Protein AF-A0AAU6EZ60-F1 (afdb_monomer_lite)

Radius of gyration: 32.74 Å; chains: 1; bounding box: 89×44×98 Å

pLDDT: mean 79.7, std 15.74, range [39.62, 98.0]

Structure (mmCIF, N/CA/C/O backbone):
data_AF-A0AAU6EZ60-F1
#
_entry.id   AF-A0AAU6EZ60-F1
#
loop_
_atom_site.group_PDB
_atom_site.id
_atom_site.type_symbol
_atom_site.label_atom_id
_atom_site.label_alt_id
_atom_site.label_comp_id
_atom_site.label_asym_id
_atom_site.label_entity_id
_atom_site.label_seq_id
_atom_site.pdbx_PDB_ins_code
_atom_site.Cartn_x
_atom_site.Cartn_y
_atom_site.Cartn_z
_atom_site.occupancy
_atom_site.B_iso_or_equiv
_atom_site.auth_seq_id
_atom_site.auth_comp_id
_atom_site.auth_asym_id
_atom_site.auth_atom_id
_atom_site.pdbx_PDB_model_num
ATOM 1 N N . MET A 1 1 ? 47.225 -4.497 -58.532 1.00 52.22 1 MET A N 1
ATOM 2 C CA . MET A 1 1 ? 46.241 -5.156 -57.640 1.00 52.22 1 MET A CA 1
ATOM 3 C C . MET A 1 1 ? 44.939 -5.292 -58.412 1.00 52.22 1 MET A C 1
ATOM 5 O O . MET A 1 1 ? 44.465 -4.278 -58.906 1.00 52.22 1 MET A O 1
ATOM 9 N N . ASN A 1 2 ? 44.404 -6.508 -58.577 1.00 66.94 2 ASN A N 1
ATOM 10 C CA . ASN A 1 2 ? 43.169 -6.717 -59.342 1.00 66.94 2 ASN A CA 1
ATOM 11 C C . ASN A 1 2 ? 41.940 -6.317 -58.505 1.00 66.94 2 ASN A C 1
ATOM 13 O O . ASN A 1 2 ? 41.775 -6.852 -57.406 1.00 66.94 2 ASN A O 1
ATOM 17 N N . PRO A 1 3 ? 41.063 -5.429 -59.004 1.00 61.19 3 PRO A N 1
ATOM 18 C CA . PRO A 1 3 ? 39.879 -4.968 -58.272 1.00 61.19 3 PRO A CA 1
ATOM 19 C C . PRO A 1 3 ? 38.899 -6.108 -57.945 1.00 61.19 3 PRO A C 1
ATOM 21 O O . PRO A 1 3 ? 38.261 -6.093 -56.896 1.00 61.19 3 PRO A O 1
ATOM 24 N N . GLU A 1 4 ? 38.856 -7.154 -58.772 1.00 59.16 4 GLU A N 1
ATOM 25 C CA . GLU A 1 4 ? 38.047 -8.358 -58.533 1.00 59.16 4 GLU A CA 1
ATOM 26 C C . GLU A 1 4 ? 38.521 -9.178 -57.325 1.00 59.16 4 GLU A C 1
ATOM 28 O O . GLU A 1 4 ? 37.704 -9.747 -56.603 1.00 59.16 4 GLU A O 1
ATOM 33 N N . ALA A 1 5 ? 39.829 -9.207 -57.048 1.00 57.91 5 ALA A N 1
ATOM 34 C CA . ALA A 1 5 ? 40.367 -9.915 -55.887 1.00 57.91 5 ALA A CA 1
ATOM 35 C C . ALA A 1 5 ? 39.991 -9.210 -54.571 1.00 57.91 5 ALA A C 1
ATOM 37 O O . ALA A 1 5 ? 39.723 -9.868 -53.567 1.00 57.91 5 ALA A O 1
ATOM 38 N N . ILE A 1 6 ? 39.910 -7.875 -54.596 1.00 58.12 6 ILE A N 1
ATOM 39 C CA . ILE A 1 6 ? 39.474 -7.059 -53.457 1.00 58.12 6 ILE A CA 1
ATOM 40 C C . ILE A 1 6 ? 37.964 -7.229 -53.243 1.00 58.12 6 ILE A C 1
ATOM 42 O O . ILE A 1 6 ? 37.531 -7.469 -52.117 1.00 58.12 6 ILE A O 1
ATOM 46 N N . ALA A 1 7 ? 37.159 -7.191 -54.309 1.00 58.78 7 ALA A N 1
ATOM 47 C CA . ALA A 1 7 ? 35.712 -7.387 -54.221 1.00 58.78 7 ALA A CA 1
ATOM 48 C C . ALA A 1 7 ? 35.351 -8.770 -53.650 1.00 58.78 7 ALA A C 1
ATOM 50 O O . ALA A 1 7 ? 34.563 -8.857 -52.707 1.00 58.78 7 ALA A O 1
ATOM 51 N N . ASN A 1 8 ? 36.005 -9.830 -54.139 1.00 52.84 8 ASN A N 1
ATOM 52 C CA . ASN A 1 8 ? 35.753 -11.196 -53.683 1.00 52.84 8 ASN A CA 1
ATOM 53 C C . ASN A 1 8 ? 36.149 -11.413 -52.217 1.00 52.84 8 ASN A C 1
ATOM 55 O O . ASN A 1 8 ? 35.386 -12.034 -51.477 1.00 52.84 8 ASN A O 1
ATOM 59 N N . ALA A 1 9 ? 37.279 -10.855 -51.768 1.00 51.09 9 ALA A N 1
ATOM 60 C CA . ALA A 1 9 ? 37.681 -10.900 -50.360 1.00 51.09 9 ALA A CA 1
ATOM 61 C C . ALA A 1 9 ? 36.706 -10.131 -49.450 1.00 51.09 9 ALA A C 1
ATOM 63 O O . ALA A 1 9 ? 36.418 -10.556 -48.332 1.00 51.09 9 ALA A O 1
ATOM 64 N N . THR A 1 10 ? 36.142 -9.027 -49.944 1.00 51.41 10 THR A N 1
ATOM 65 C CA . THR A 1 10 ? 35.175 -8.220 -49.188 1.00 51.41 10 THR A CA 1
ATOM 66 C C . THR A 1 10 ? 33.843 -8.963 -49.028 1.00 51.41 10 THR A C 1
ATOM 68 O O . THR A 1 10 ? 33.266 -8.979 -47.941 1.00 51.41 10 THR A O 1
ATOM 71 N N . THR A 1 11 ? 33.373 -9.666 -50.065 1.00 54.78 11 THR A N 1
ATOM 72 C CA . THR A 1 11 ? 32.127 -10.446 -49.999 1.00 54.78 11 THR A CA 1
ATOM 73 C C . THR A 1 11 ? 32.194 -11.644 -49.051 1.00 54.78 11 THR A C 1
ATOM 75 O O . THR A 1 11 ? 31.215 -11.908 -48.356 1.00 54.78 11 THR A O 1
ATOM 78 N N . THR A 1 12 ? 33.327 -12.346 -48.945 1.00 50.31 12 THR A N 1
ATOM 79 C CA . THR A 1 12 ? 33.484 -13.467 -47.996 1.00 50.31 12 THR A CA 1
ATOM 80 C C . THR A 1 12 ? 33.538 -12.993 -46.549 1.00 50.31 12 THR A C 1
ATOM 82 O O . THR A 1 12 ? 32.971 -13.652 -45.675 1.00 50.31 12 THR A O 1
ATOM 85 N N . VAL A 1 13 ? 34.141 -11.832 -46.282 1.00 54.06 13 VAL A N 1
ATOM 86 C CA . VAL A 1 13 ? 34.143 -11.214 -44.946 1.00 54.06 13 VAL A CA 1
ATOM 87 C C . VAL A 1 13 ? 32.739 -10.722 -44.569 1.00 54.06 13 VAL A C 1
ATOM 89 O O . VAL A 1 13 ? 32.276 -10.985 -43.462 1.00 54.06 13 VAL A O 1
ATOM 92 N N . ILE A 1 14 ? 32.001 -10.104 -45.499 1.00 52.56 14 ILE A N 1
ATOM 93 C CA . ILE A 1 14 ? 30.617 -9.654 -45.257 1.00 52.56 14 ILE A CA 1
ATOM 94 C C . ILE A 1 14 ? 29.663 -10.843 -45.059 1.00 52.56 14 ILE A C 1
ATOM 96 O O . ILE A 1 14 ? 28.817 -10.806 -44.167 1.00 52.56 14 ILE A O 1
ATOM 100 N N . ALA A 1 15 ? 29.800 -11.914 -45.846 1.00 47.97 15 ALA A N 1
ATOM 101 C CA . ALA A 1 15 ? 28.963 -13.107 -45.721 1.00 47.97 15 ALA A CA 1
ATOM 102 C C . ALA A 1 15 ? 29.211 -13.853 -44.399 1.00 47.97 15 ALA A C 1
ATOM 104 O O . ALA A 1 15 ? 28.256 -14.266 -43.740 1.00 47.97 15 ALA A O 1
ATOM 105 N N . SER A 1 16 ? 30.474 -13.968 -43.974 1.00 47.31 16 SER A N 1
ATOM 106 C CA . SER A 1 16 ? 30.830 -14.588 -42.691 1.00 47.31 16 SER A CA 1
ATOM 107 C C . SER A 1 16 ? 30.376 -13.745 -41.492 1.00 47.31 16 SER A C 1
ATOM 109 O O . SER A 1 16 ? 29.810 -14.303 -40.547 1.00 47.31 16 SER A O 1
ATOM 111 N N . LEU A 1 17 ? 30.480 -12.411 -41.569 1.00 46.91 17 LEU A N 1
ATOM 112 C CA . LEU A 1 17 ? 29.850 -11.485 -40.616 1.00 46.91 17 LEU A CA 1
ATOM 113 C C . LEU A 1 17 ? 28.320 -11.639 -40.598 1.00 46.91 17 LEU A C 1
ATOM 115 O O . LEU A 1 17 ? 27.728 -11.739 -39.527 1.00 46.91 17 LEU A O 1
ATOM 119 N N . GLY A 1 18 ? 27.671 -11.758 -41.758 1.00 47.28 18 GLY A N 1
ATOM 120 C CA . GLY A 1 18 ? 26.225 -11.982 -41.869 1.00 47.28 18 GLY A CA 1
ATOM 121 C C . GLY A 1 18 ? 25.752 -13.284 -41.210 1.00 47.28 18 GLY A C 1
ATOM 122 O O . GLY A 1 18 ? 24.712 -13.299 -40.545 1.00 47.28 18 GLY A O 1
ATOM 123 N N . THR A 1 19 ? 26.535 -14.363 -41.315 1.00 48.50 19 THR A N 1
ATOM 124 C CA . THR A 1 19 ? 26.258 -15.631 -40.616 1.00 48.50 19 THR A CA 1
ATOM 125 C C . THR A 1 19 ? 26.522 -15.562 -39.111 1.00 48.50 19 THR A C 1
ATOM 127 O O . THR A 1 19 ? 25.767 -16.157 -38.343 1.00 48.50 19 THR A O 1
ATOM 130 N N . LEU A 1 20 ? 27.514 -14.782 -38.672 1.00 41.91 20 LEU A N 1
ATOM 131 C CA . LEU A 1 20 ? 27.805 -14.544 -37.252 1.00 41.91 20 LEU A CA 1
ATOM 132 C C . LEU A 1 20 ? 26.712 -13.704 -36.567 1.00 41.91 20 LEU A C 1
ATOM 134 O O . LEU A 1 20 ? 26.437 -13.887 -35.383 1.00 41.91 20 LEU A O 1
ATOM 138 N N . ILE A 1 21 ? 26.024 -12.833 -37.315 1.00 47.56 21 ILE A N 1
ATOM 139 C CA . ILE A 1 21 ? 24.955 -11.968 -36.786 1.00 47.56 21 ILE A CA 1
ATOM 140 C C . ILE A 1 21 ? 23.607 -12.725 -36.649 1.00 47.56 21 ILE A C 1
ATOM 142 O O . ILE A 1 21 ? 22.702 -12.279 -35.936 1.00 47.56 21 ILE A O 1
ATOM 146 N N . GLY A 1 22 ? 23.465 -13.931 -37.217 1.00 40.97 22 GLY A N 1
ATOM 147 C CA . GLY A 1 22 ? 22.370 -14.859 -36.884 1.00 40.97 22 GLY A CA 1
ATOM 148 C C . GLY A 1 22 ? 20.958 -14.359 -37.225 1.00 40.97 22 GLY A C 1
ATOM 149 O O . GLY A 1 22 ? 19.995 -14.712 -36.546 1.00 40.97 22 GLY A O 1
ATOM 150 N N . ILE A 1 23 ? 20.809 -13.519 -38.250 1.00 53.91 23 ILE A N 1
ATOM 151 C CA . ILE A 1 23 ? 19.546 -12.822 -38.562 1.00 53.91 23 ILE A CA 1
ATOM 152 C C . ILE A 1 23 ? 18.451 -13.789 -39.057 1.00 53.91 23 ILE A C 1
ATOM 154 O O . ILE A 1 23 ? 17.275 -13.590 -38.763 1.00 53.91 23 ILE A O 1
ATOM 158 N N . VAL A 1 24 ? 18.814 -14.889 -39.725 1.00 50.09 24 VAL A N 1
ATOM 159 C CA . VAL A 1 24 ? 17.840 -15.786 -40.381 1.00 50.09 24 VAL A CA 1
ATOM 160 C C . VAL A 1 24 ? 17.296 -16.894 -39.453 1.00 50.09 24 VAL A C 1
ATOM 162 O O . VAL A 1 24 ? 16.201 -17.404 -39.677 1.00 50.09 24 VAL A O 1
ATOM 165 N N . SER A 1 25 ? 17.983 -17.247 -38.357 1.00 59.97 25 SER A N 1
ATOM 166 C CA . SER A 1 25 ? 17.565 -18.348 -37.457 1.00 59.97 25 SER A CA 1
ATOM 167 C C . SER A 1 25 ? 16.760 -17.906 -36.224 1.00 59.97 25 SER A C 1
ATOM 169 O O . SER A 1 25 ? 16.071 -18.721 -35.601 1.00 59.97 25 SER A O 1
ATOM 171 N N . ARG A 1 26 ? 16.798 -16.612 -35.882 1.00 67.69 26 ARG A N 1
ATOM 172 C CA . ARG A 1 26 ? 16.137 -16.031 -34.699 1.00 67.69 26 ARG A CA 1
ATOM 173 C C . ARG A 1 26 ? 14.620 -16.275 -34.621 1.00 67.69 26 ARG A C 1
ATOM 175 O O . ARG A 1 26 ? 14.174 -16.703 -33.555 1.00 67.69 26 ARG A O 1
ATOM 182 N N . PRO A 1 27 ? 13.807 -16.072 -35.680 1.00 74.62 27 PRO A N 1
ATOM 183 C CA . PRO A 1 27 ? 12.354 -16.229 -35.562 1.00 74.62 27 PRO A CA 1
ATOM 184 C C . PRO A 1 27 ? 11.928 -17.692 -35.383 1.00 74.62 27 PRO A C 1
ATOM 186 O O . PRO A 1 27 ? 11.026 -17.977 -34.597 1.00 74.62 27 PRO A O 1
ATOM 189 N N . LYS A 1 28 ? 12.604 -18.643 -36.046 1.00 80.56 28 LYS A N 1
ATOM 190 C CA . LYS A 1 28 ? 12.312 -20.079 -35.896 1.00 80.56 28 LYS A CA 1
ATOM 191 C C . LYS A 1 28 ? 12.654 -20.575 -34.488 1.00 80.56 28 LYS A C 1
ATOM 193 O O . LYS A 1 28 ? 11.853 -21.281 -33.884 1.00 80.56 28 LYS A O 1
ATOM 198 N N . ARG A 1 29 ? 13.799 -20.148 -33.942 1.00 79.38 29 ARG A N 1
ATOM 199 C CA . ARG A 1 29 ? 14.204 -20.472 -32.566 1.00 79.38 29 ARG A CA 1
ATOM 200 C C . ARG A 1 29 ? 13.235 -19.892 -31.530 1.00 79.38 29 ARG A C 1
ATOM 202 O O . ARG A 1 29 ? 12.845 -20.605 -30.615 1.00 79.38 29 ARG A O 1
ATOM 209 N N . ARG A 1 30 ? 12.789 -18.640 -31.704 1.00 81.12 30 ARG A N 1
ATOM 210 C CA . ARG A 1 30 ? 11.788 -18.015 -30.816 1.00 81.12 30 ARG A CA 1
ATOM 211 C C . ARG A 1 30 ? 10.452 -18.757 -30.823 1.00 81.12 30 ARG A C 1
ATOM 213 O O . ARG A 1 30 ? 9.905 -19.011 -29.760 1.00 81.12 30 ARG A O 1
ATOM 220 N N . ARG A 1 31 ? 9.954 -19.178 -31.992 1.00 85.94 31 ARG A N 1
ATOM 221 C CA . ARG A 1 31 ? 8.714 -19.975 -32.081 1.00 85.94 31 ARG A CA 1
ATOM 222 C C . ARG A 1 31 ? 8.805 -21.302 -31.322 1.00 85.94 31 ARG A C 1
ATOM 224 O O . ARG A 1 31 ? 7.827 -21.693 -30.695 1.00 85.94 31 ARG A O 1
ATOM 231 N N . ASN A 1 32 ? 9.956 -21.976 -31.362 1.00 87.12 32 ASN A N 1
ATOM 232 C CA . ASN A 1 32 ? 10.165 -23.203 -30.589 1.00 87.12 32 ASN A CA 1
ATOM 233 C C . ASN A 1 32 ? 10.193 -22.925 -29.081 1.00 87.12 32 ASN A C 1
ATOM 235 O O . ASN A 1 32 ? 9.472 -23.590 -28.349 1.00 87.12 32 ASN A O 1
ATOM 239 N N . HIS A 1 33 ? 10.917 -21.893 -28.635 1.00 81.19 33 HIS A N 1
ATOM 240 C CA . HIS A 1 33 ? 10.931 -21.508 -27.219 1.00 81.19 33 HIS A CA 1
ATOM 241 C C . HIS A 1 33 ? 9.543 -21.133 -26.684 1.00 81.19 33 HIS A C 1
ATOM 243 O O . HIS A 1 33 ? 9.208 -21.494 -25.563 1.00 81.19 33 HIS A O 1
ATOM 249 N N . ILE A 1 34 ? 8.709 -20.456 -27.480 1.00 86.62 34 ILE A N 1
ATOM 250 C CA . ILE A 1 34 ? 7.325 -20.154 -27.083 1.00 86.62 34 ILE A CA 1
ATOM 251 C C . ILE A 1 34 ? 6.515 -21.437 -26.897 1.00 86.62 34 ILE A C 1
ATOM 253 O O . ILE A 1 34 ? 5.792 -21.549 -25.915 1.00 86.62 34 ILE A O 1
ATOM 257 N N . ARG A 1 35 ? 6.646 -22.413 -27.806 1.00 90.69 35 ARG A N 1
ATOM 258 C CA . ARG A 1 35 ? 5.959 -23.708 -27.674 1.00 90.69 35 ARG A CA 1
ATOM 259 C C . ARG A 1 35 ? 6.404 -24.465 -26.424 1.00 90.69 35 ARG A C 1
ATOM 261 O O . ARG A 1 35 ? 5.548 -24.952 -25.702 1.00 90.69 35 ARG A O 1
ATOM 268 N N . GLU A 1 36 ? 7.711 -24.516 -26.166 1.00 88.75 36 GLU A N 1
ATOM 269 C CA . GLU A 1 36 ? 8.285 -25.143 -24.965 1.00 88.75 36 GLU A CA 1
ATOM 270 C C . GLU A 1 36 ? 7.788 -24.463 -23.679 1.00 88.75 36 GLU A C 1
ATOM 272 O O . GLU A 1 36 ? 7.372 -25.134 -22.735 1.00 88.75 36 GLU A O 1
ATOM 277 N N . ASN A 1 37 ? 7.774 -23.127 -23.649 1.00 87.44 37 ASN A N 1
ATOM 278 C CA . ASN A 1 37 ? 7.280 -22.377 -22.496 1.00 87.44 37 ASN A CA 1
ATOM 279 C C . ASN A 1 37 ? 5.766 -22.566 -22.299 1.00 87.44 37 ASN A C 1
ATOM 281 O O . ASN A 1 37 ? 5.328 -22.666 -21.160 1.00 87.44 37 ASN A O 1
ATOM 285 N N . LEU A 1 38 ? 4.971 -22.638 -23.376 1.00 89.06 38 LEU A N 1
ATOM 286 C CA . LEU A 1 38 ? 3.529 -22.908 -23.295 1.00 89.06 38 LEU A CA 1
ATOM 287 C C . LEU A 1 38 ? 3.246 -24.302 -22.726 1.00 89.06 38 LEU A C 1
ATOM 289 O O . LEU A 1 38 ? 2.403 -24.424 -21.844 1.00 89.06 38 LEU A O 1
ATOM 293 N N . SER A 1 39 ? 3.976 -25.334 -23.169 1.00 92.19 39 SER A N 1
ATOM 294 C CA . SER A 1 39 ? 3.841 -26.671 -22.576 1.00 92.19 39 SER A CA 1
ATOM 295 C C . SER A 1 39 ? 4.227 -26.682 -21.097 1.00 92.19 39 SER A C 1
ATOM 297 O O . SER A 1 39 ? 3.544 -27.304 -20.291 1.00 92.19 39 SER A O 1
ATOM 299 N N . LEU A 1 40 ? 5.275 -25.941 -20.721 1.00 88.88 40 LEU A N 1
ATOM 300 C CA . LEU A 1 40 ? 5.701 -25.831 -19.326 1.00 88.88 40 LEU A CA 1
ATOM 301 C C . LEU A 1 40 ? 4.669 -25.081 -18.467 1.00 88.88 40 LEU A C 1
ATOM 303 O O . LEU A 1 40 ? 4.425 -25.468 -17.328 1.00 88.88 40 LEU A O 1
ATOM 307 N N . ALA A 1 41 ? 4.048 -24.026 -19.003 1.00 86.00 41 ALA A N 1
ATOM 308 C CA . ALA A 1 41 ? 2.971 -23.309 -18.324 1.00 86.00 41 ALA A CA 1
ATOM 309 C C . ALA A 1 41 ? 1.770 -24.231 -18.057 1.00 86.00 41 ALA A C 1
ATOM 311 O O . ALA A 1 41 ? 1.270 -24.262 -16.936 1.00 86.00 41 ALA A O 1
ATOM 312 N N . GLU A 1 42 ? 1.374 -25.038 -19.047 1.00 89.88 42 GLU A N 1
ATOM 313 C CA . GLU A 1 42 ? 0.280 -26.009 -18.916 1.00 89.88 42 GLU A CA 1
ATOM 314 C C . GLU A 1 42 ? 0.590 -27.101 -17.872 1.00 89.88 42 GLU A C 1
ATOM 316 O O . GLU A 1 42 ? -0.284 -27.521 -17.112 1.00 89.88 42 GLU A O 1
ATOM 321 N N . GLU A 1 43 ? 1.841 -27.569 -17.801 1.00 89.75 43 GLU A N 1
ATOM 322 C CA . GLU A 1 43 ? 2.282 -28.524 -16.775 1.00 89.75 43 GLU A CA 1
ATOM 323 C C . GLU A 1 43 ? 2.253 -27.926 -15.364 1.00 89.75 43 GLU A C 1
ATOM 325 O O . GLU A 1 43 ? 1.840 -28.598 -14.416 1.00 89.75 43 GLU A O 1
ATOM 330 N N . LEU A 1 44 ? 2.657 -26.662 -15.215 1.00 85.06 44 LEU A N 1
ATOM 331 C CA . LEU A 1 44 ? 2.633 -25.974 -13.926 1.00 85.06 44 LEU A CA 1
ATOM 332 C C . LEU A 1 44 ? 1.211 -25.667 -13.455 1.00 85.06 44 LEU A C 1
ATOM 334 O O . LEU A 1 44 ? 0.935 -25.787 -12.264 1.00 85.06 44 LEU A O 1
ATOM 338 N N . GLU A 1 45 ? 0.302 -25.323 -14.366 1.00 83.75 45 GLU A N 1
ATOM 339 C CA . GLU A 1 45 ? -1.100 -25.047 -14.043 1.00 83.75 45 GLU A CA 1
ATOM 340 C C . GLU A 1 45 ? -1.829 -26.289 -13.502 1.00 83.75 45 GLU A C 1
ATOM 342 O O . GLU A 1 45 ? -2.667 -26.184 -12.604 1.00 83.75 45 GLU A O 1
ATOM 347 N N . LYS A 1 46 ? -1.450 -27.486 -13.973 1.00 90.50 46 LYS A N 1
ATOM 348 C CA . LYS A 1 46 ? -1.966 -28.772 -13.467 1.00 90.50 46 LYS A CA 1
ATOM 349 C C . LYS A 1 46 ? -1.537 -29.070 -12.025 1.00 90.50 46 LYS A C 1
ATOM 351 O O . LYS A 1 46 ? -2.149 -29.919 -11.376 1.00 90.50 46 LYS A O 1
ATOM 356 N N . ASN A 1 47 ? -0.506 -28.401 -11.506 1.00 88.38 47 ASN A N 1
ATOM 357 C CA . ASN A 1 47 ? -0.005 -28.609 -10.153 1.00 88.38 47 ASN A CA 1
ATOM 358 C C . ASN A 1 47 ? -0.515 -27.512 -9.204 1.00 88.38 47 ASN A C 1
ATOM 360 O O . ASN A 1 47 ? 0.070 -26.435 -9.111 1.00 88.38 47 ASN A O 1
ATOM 364 N N . ALA A 1 48 ? -1.585 -27.811 -8.458 1.00 77.56 48 ALA A N 1
ATOM 365 C CA . ALA A 1 48 ? -2.231 -26.862 -7.543 1.00 77.56 48 ALA A CA 1
ATOM 366 C C . ALA A 1 48 ? -1.264 -26.238 -6.519 1.00 77.56 48 ALA A C 1
ATOM 368 O O . ALA A 1 48 ? -1.355 -25.050 -6.230 1.00 77.56 48 ALA A O 1
ATOM 369 N N . LEU A 1 49 ? -0.292 -27.010 -6.017 1.00 75.69 49 LEU A N 1
ATOM 370 C CA . LEU A 1 49 ? 0.676 -26.519 -5.034 1.00 75.69 49 LEU A CA 1
ATOM 371 C C . LEU A 1 49 ? 1.614 -25.478 -5.658 1.00 75.69 49 LEU A C 1
ATOM 373 O O . LEU A 1 49 ? 1.861 -24.432 -5.064 1.00 75.69 49 LEU A O 1
ATOM 377 N N . LEU A 1 50 ? 2.116 -25.736 -6.869 1.00 72.38 50 LEU A N 1
ATOM 378 C CA . LEU A 1 50 ? 2.997 -24.791 -7.556 1.00 72.38 50 LEU A CA 1
ATOM 379 C C . LEU A 1 50 ? 2.245 -23.548 -8.028 1.00 72.38 50 LEU A C 1
ATOM 381 O O . LEU A 1 50 ? 2.787 -22.448 -7.923 1.00 72.38 50 LEU A O 1
ATOM 385 N N . ARG A 1 51 ? 1.007 -23.724 -8.497 1.00 71.44 51 ARG A N 1
ATOM 386 C CA . ARG A 1 51 ? 0.139 -22.638 -8.948 1.00 71.44 51 ARG A CA 1
ATOM 387 C C . ARG A 1 51 ? -0.156 -21.634 -7.842 1.00 71.44 51 ARG A C 1
ATOM 389 O O . ARG A 1 51 ? -0.017 -20.437 -8.066 1.00 71.44 51 ARG A O 1
ATOM 396 N N . ASP A 1 52 ? -0.499 -22.119 -6.654 1.00 61.03 52 ASP A N 1
ATOM 397 C CA . ASP A 1 52 ? -0.972 -21.255 -5.573 1.00 61.03 52 ASP A CA 1
ATOM 398 C C . ASP A 1 52 ? 0.190 -20.631 -4.764 1.00 61.03 52 ASP A C 1
ATOM 400 O O . ASP A 1 52 ? -0.015 -19.668 -4.022 1.00 61.03 52 ASP A O 1
ATOM 404 N N . HIS A 1 53 ? 1.420 -21.152 -4.900 1.00 55.81 53 HIS A N 1
ATOM 405 C CA . HIS A 1 53 ? 2.550 -20.759 -4.044 1.00 55.81 53 HIS A CA 1
ATOM 406 C C . HIS A 1 53 ? 3.829 -20.315 -4.764 1.00 55.81 53 HIS A C 1
ATOM 408 O O . HIS A 1 53 ? 4.758 -19.864 -4.092 1.00 55.81 53 HIS A O 1
ATOM 414 N N . THR A 1 54 ? 3.920 -20.409 -6.096 1.00 66.19 54 THR A N 1
ATOM 415 C CA . THR A 1 54 ? 5.194 -20.171 -6.802 1.00 66.19 54 THR A CA 1
ATOM 416 C C . THR A 1 54 ? 5.065 -19.096 -7.886 1.00 66.19 54 THR A C 1
ATOM 418 O O . THR A 1 54 ? 4.200 -19.202 -8.753 1.00 66.19 54 THR A O 1
ATOM 421 N N . PRO A 1 55 ? 5.972 -18.097 -7.945 1.00 62.69 55 PRO A N 1
ATOM 422 C CA . PRO A 1 55 ? 5.938 -17.043 -8.969 1.00 62.69 55 PRO A CA 1
ATOM 423 C C . PRO A 1 55 ? 6.291 -17.535 -10.384 1.00 62.69 55 PRO A C 1
ATOM 425 O O . PRO A 1 55 ? 6.296 -16.754 -11.337 1.00 62.69 55 PRO A O 1
ATOM 428 N N . THR A 1 56 ? 6.607 -18.820 -10.539 1.00 71.38 56 THR A N 1
ATOM 429 C CA . THR A 1 56 ? 7.103 -19.405 -11.785 1.00 71.38 56 THR A CA 1
ATOM 430 C C . THR A 1 56 ? 6.083 -19.317 -12.918 1.00 71.38 56 THR A C 1
ATOM 432 O O . THR A 1 56 ? 6.476 -19.030 -14.046 1.00 71.38 56 THR A O 1
ATOM 435 N N . ILE A 1 57 ? 4.782 -19.484 -12.641 1.00 72.56 57 ILE A N 1
ATOM 436 C CA . ILE A 1 57 ? 3.733 -19.384 -13.673 1.00 72.56 57 ILE A CA 1
ATOM 437 C C . ILE A 1 57 ? 3.642 -17.956 -14.217 1.00 72.56 57 ILE A C 1
ATOM 439 O O . ILE A 1 57 ? 3.702 -17.752 -15.429 1.00 72.56 57 ILE A O 1
ATOM 443 N N . ALA A 1 58 ? 3.583 -16.958 -13.330 1.00 63.78 58 ALA A N 1
ATOM 444 C CA . ALA A 1 58 ? 3.552 -15.546 -13.711 1.00 63.78 58 ALA A CA 1
ATOM 445 C C . ALA A 1 58 ? 4.782 -15.153 -14.547 1.00 63.78 58 ALA A C 1
ATOM 447 O O . ALA A 1 58 ? 4.666 -14.468 -15.568 1.00 63.78 58 ALA A O 1
ATOM 448 N N . TRP A 1 59 ? 5.962 -15.644 -14.156 1.00 73.00 59 TRP A N 1
ATOM 449 C CA . TRP A 1 59 ? 7.208 -15.406 -14.881 1.00 73.00 59 TRP A CA 1
ATOM 450 C C . TRP A 1 59 ? 7.212 -16.060 -16.272 1.00 73.00 59 TRP A C 1
ATOM 452 O O . TRP A 1 59 ? 7.572 -15.408 -17.255 1.00 73.00 59 TRP A O 1
ATOM 462 N N . ILE A 1 60 ? 6.774 -17.319 -16.389 1.00 79.56 60 ILE A N 1
ATOM 463 C CA . ILE A 1 60 ? 6.701 -18.025 -17.679 1.00 79.56 60 ILE A CA 1
ATOM 464 C C . ILE A 1 60 ? 5.694 -17.353 -18.606 1.00 79.56 60 ILE A C 1
ATOM 466 O O . ILE A 1 60 ? 6.026 -17.087 -19.761 1.00 79.56 60 ILE A O 1
ATOM 470 N N . ASN A 1 61 ? 4.505 -17.017 -18.106 1.00 76.75 61 ASN A N 1
ATOM 471 C CA . ASN A 1 61 ? 3.487 -16.327 -18.893 1.00 76.75 61 ASN A CA 1
ATOM 472 C C . ASN A 1 61 ? 4.006 -14.968 -19.381 1.00 76.75 61 ASN A C 1
ATOM 474 O O . ASN A 1 61 ? 3.828 -14.622 -20.550 1.00 76.75 61 ASN A O 1
ATOM 478 N N . THR A 1 62 ? 4.747 -14.242 -18.536 1.00 69.94 62 THR A N 1
ATOM 479 C CA . THR A 1 62 ? 5.371 -12.962 -18.912 1.00 69.94 62 THR A CA 1
ATOM 480 C C . THR A 1 62 ? 6.379 -13.163 -20.034 1.00 69.94 62 THR A C 1
ATOM 482 O O . THR A 1 62 ? 6.377 -12.441 -21.031 1.00 69.94 62 THR A O 1
ATOM 485 N N . LYS A 1 63 ? 7.225 -14.187 -19.912 1.00 76.62 63 LYS A N 1
ATOM 486 C CA . LYS A 1 63 ? 8.216 -14.526 -20.931 1.00 76.62 63 LYS A CA 1
ATOM 487 C C . LYS A 1 63 ? 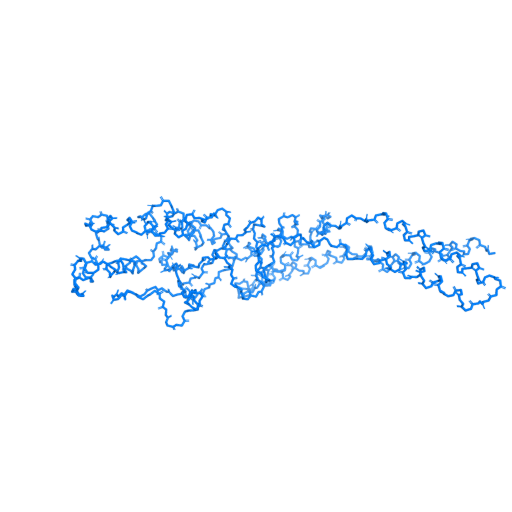7.564 -14.913 -22.260 1.00 76.62 63 LYS A C 1
ATOM 489 O O . LYS A 1 63 ? 8.016 -14.449 -23.304 1.00 76.62 63 LYS A O 1
ATOM 494 N N . ILE A 1 64 ? 6.492 -15.709 -22.229 1.00 80.06 64 ILE A N 1
ATOM 495 C CA . ILE A 1 64 ? 5.706 -16.068 -23.418 1.00 80.06 64 ILE A CA 1
ATOM 496 C C . ILE A 1 64 ? 5.148 -14.808 -24.076 1.00 80.06 64 ILE A C 1
ATOM 498 O O . ILE A 1 64 ? 5.335 -14.624 -25.277 1.00 80.06 64 ILE A O 1
ATOM 502 N N . ALA A 1 65 ? 4.520 -13.921 -23.303 1.00 74.56 65 ALA A N 1
ATOM 503 C CA . ALA A 1 65 ? 3.937 -12.689 -23.820 1.00 74.56 65 ALA A CA 1
ATOM 504 C C . ALA A 1 65 ? 4.997 -11.782 -24.471 1.00 74.56 65 ALA A C 1
ATOM 506 O O . ALA A 1 65 ? 4.804 -11.310 -25.592 1.00 74.56 65 ALA A O 1
ATOM 507 N N . LEU A 1 66 ? 6.159 -11.617 -23.829 1.00 74.19 66 LEU A N 1
ATOM 508 C CA . LEU A 1 66 ? 7.291 -10.868 -24.383 1.00 74.19 66 LEU A CA 1
ATOM 509 C C . LEU A 1 66 ? 7.834 -11.494 -25.673 1.00 74.19 66 LEU A C 1
ATOM 511 O O . LEU A 1 66 ? 8.147 -10.777 -26.625 1.00 74.19 66 LEU A O 1
ATOM 515 N N . ASP A 1 67 ? 7.957 -12.819 -25.733 1.00 78.50 67 ASP A N 1
ATOM 516 C CA . ASP A 1 67 ? 8.442 -13.512 -26.927 1.00 78.50 67 ASP A CA 1
ATOM 517 C C . ASP A 1 67 ? 7.426 -13.450 -28.081 1.00 78.50 67 ASP A C 1
ATOM 519 O O . ASP A 1 67 ? 7.827 -13.304 -29.241 1.00 78.50 67 ASP A O 1
ATOM 523 N N . VAL A 1 68 ? 6.121 -13.488 -27.783 1.00 79.94 68 VAL A N 1
ATOM 524 C CA . VAL A 1 68 ? 5.038 -13.284 -28.759 1.00 79.94 68 VAL A CA 1
ATOM 525 C C . VAL A 1 68 ? 5.043 -11.851 -29.284 1.00 79.94 68 VAL A C 1
ATOM 527 O O . VAL A 1 68 ? 5.032 -11.664 -30.500 1.00 79.94 68 VAL A O 1
ATOM 530 N N . ALA A 1 69 ? 5.142 -10.846 -28.413 1.00 72.56 69 ALA A N 1
ATOM 531 C CA . ALA A 1 69 ? 5.234 -9.441 -28.811 1.00 72.56 69 ALA A CA 1
ATOM 532 C C . ALA A 1 69 ? 6.487 -9.169 -29.671 1.00 72.56 69 ALA A C 1
ATOM 534 O O . ALA A 1 69 ? 6.431 -8.508 -30.710 1.00 72.56 69 ALA A O 1
ATOM 535 N N . LYS A 1 70 ? 7.621 -9.790 -29.326 1.00 75.50 70 LYS A N 1
ATOM 536 C CA . LYS A 1 70 ? 8.841 -9.763 -30.149 1.00 75.50 70 LYS A CA 1
ATOM 537 C C . LYS A 1 70 ? 8.673 -10.451 -31.507 1.00 75.50 70 LYS A C 1
ATOM 539 O O . LYS A 1 70 ? 9.399 -10.113 -32.441 1.00 75.50 70 LYS A O 1
ATOM 544 N N . LEU A 1 71 ? 7.804 -11.458 -31.620 1.00 80.94 71 LEU A N 1
ATOM 545 C CA . LEU A 1 71 ? 7.501 -12.134 -32.887 1.00 80.94 71 LEU A CA 1
ATOM 546 C C . LEU A 1 71 ? 6.488 -11.370 -33.741 1.00 80.94 71 LEU A C 1
ATOM 548 O O . LEU A 1 71 ? 6.581 -11.447 -34.964 1.00 80.94 71 LEU A O 1
ATOM 552 N N . SER A 1 72 ? 5.547 -10.654 -33.125 1.00 75.38 72 SER A N 1
ATOM 553 C CA . SER A 1 72 ? 4.569 -9.820 -33.830 1.00 75.38 72 SER A CA 1
ATOM 554 C C . SER A 1 72 ? 5.169 -8.514 -34.356 1.00 75.38 72 SER A C 1
ATOM 556 O O . SER A 1 72 ? 4.509 -7.791 -35.096 1.00 75.38 72 SER A O 1
ATOM 558 N N . GLY A 1 73 ? 6.432 -8.231 -34.022 1.00 70.31 73 GLY A N 1
ATOM 559 C CA . GLY A 1 73 ? 7.134 -7.031 -34.462 1.00 70.31 73 GLY A CA 1
ATOM 560 C C . GLY A 1 73 ? 6.797 -5.794 -33.633 1.00 70.31 73 GLY A C 1
ATOM 561 O O . GLY A 1 73 ? 7.137 -4.691 -34.053 1.00 70.31 73 GLY A O 1
ATOM 562 N N . GLN A 1 74 ? 6.169 -5.951 -32.461 1.00 72.06 74 GLN A N 1
ATOM 563 C CA . GLN A 1 74 ? 6.058 -4.845 -31.514 1.00 72.06 74 GLN A CA 1
ATOM 564 C C . GLN A 1 74 ? 7.458 -4.455 -31.031 1.00 72.06 74 GLN A C 1
ATOM 566 O O . GLN A 1 74 ? 8.255 -5.301 -30.610 1.00 72.06 74 GLN A O 1
ATOM 571 N N . SER A 1 75 ? 7.776 -3.163 -31.109 1.00 55.78 75 SER A N 1
ATOM 572 C CA . SER A 1 75 ? 9.025 -2.631 -30.576 1.00 55.78 75 SER A CA 1
ATOM 573 C C . SER A 1 75 ? 8.958 -2.641 -29.049 1.00 55.78 75 SER A C 1
ATOM 575 O O . SER A 1 75 ? 8.393 -1.741 -28.437 1.00 55.78 75 SER A O 1
ATOM 577 N N . LEU A 1 76 ? 9.524 -3.682 -28.443 1.00 58.59 76 LEU A N 1
ATOM 578 C CA . LEU A 1 76 ? 9.739 -3.778 -26.993 1.00 58.59 76 LEU A CA 1
ATOM 579 C C . LEU A 1 76 ? 11.121 -3.249 -26.577 1.00 58.59 76 LEU A C 1
ATOM 581 O O . LEU A 1 76 ? 11.536 -3.436 -25.440 1.00 58.59 76 LEU A O 1
ATOM 585 N N . GLU A 1 77 ? 11.887 -2.688 -27.516 1.00 58.19 77 GLU A N 1
ATOM 586 C CA . GLU A 1 77 ? 13.191 -2.106 -27.207 1.00 58.19 77 GLU A CA 1
ATOM 587 C C . GLU A 1 77 ? 12.993 -0.718 -26.600 1.00 58.19 77 GLU A C 1
ATOM 589 O O . GLU A 1 77 ? 12.191 0.076 -27.098 1.00 58.19 77 GLU A O 1
ATOM 594 N N . THR A 1 78 ? 13.756 -0.428 -25.546 1.00 56.53 78 THR A N 1
ATOM 595 C CA . THR A 1 78 ? 13.873 0.918 -24.994 1.00 56.53 78 THR A CA 1
ATOM 596 C C . THR A 1 78 ? 14.245 1.890 -26.120 1.00 56.53 78 THR A C 1
ATOM 598 O O . THR A 1 78 ? 15.069 1.555 -26.985 1.00 56.53 78 THR A O 1
ATOM 601 N N . PRO A 1 79 ? 13.628 3.085 -26.184 1.00 57.34 79 PRO A N 1
ATOM 602 C CA . PRO A 1 79 ? 13.988 4.071 -27.190 1.00 57.34 79 PRO A CA 1
ATOM 603 C C . PRO A 1 79 ? 15.484 4.371 -27.065 1.00 57.34 79 PRO A C 1
ATOM 605 O O . PRO A 1 79 ? 15.963 4.858 -26.041 1.00 57.34 79 PRO A O 1
ATOM 608 N N . LYS A 1 80 ? 16.248 4.038 -28.109 1.00 63.16 80 LYS A N 1
ATOM 609 C CA . LYS A 1 80 ? 17.692 4.282 -28.123 1.00 63.16 80 LYS A CA 1
ATOM 610 C C . LYS A 1 80 ? 17.929 5.780 -28.233 1.00 63.16 80 LYS A C 1
ATOM 612 O O . LYS A 1 80 ? 17.295 6.446 -29.054 1.00 63.16 80 LYS A O 1
ATOM 617 N N . LYS A 1 81 ? 18.882 6.311 -27.460 1.00 70.38 81 LYS A N 1
ATOM 618 C CA . LYS A 1 81 ? 19.276 7.729 -27.547 1.00 70.38 81 LYS A CA 1
ATOM 619 C C . LYS A 1 81 ? 19.557 8.084 -29.019 1.00 70.38 81 LYS A C 1
ATOM 621 O O . LYS A 1 81 ? 20.198 7.281 -29.695 1.00 70.38 81 LYS A O 1
ATOM 626 N N . PRO A 1 82 ? 19.133 9.232 -29.576 1.00 78.12 82 PRO A N 1
ATOM 627 C CA . PRO A 1 82 ? 19.459 9.591 -30.962 1.00 78.12 82 PRO A CA 1
ATOM 628 C C . PRO A 1 82 ? 20.976 9.699 -31.146 1.00 78.12 82 PRO A C 1
ATOM 630 O O . PRO A 1 82 ? 21.674 10.155 -30.239 1.00 78.12 82 PRO A O 1
ATOM 633 N N . ILE A 1 83 ? 21.519 9.201 -32.267 1.00 81.00 83 ILE A N 1
ATOM 634 C CA . ILE A 1 83 ? 22.974 9.225 -32.539 1.00 81.00 83 ILE A CA 1
ATOM 635 C C . ILE A 1 83 ? 23.434 10.683 -32.540 1.00 81.00 83 ILE A C 1
ATOM 637 O O . ILE A 1 83 ? 22.870 11.468 -33.307 1.00 81.00 83 ILE A O 1
ATOM 641 N N . PRO A 1 84 ? 24.440 11.071 -31.730 1.00 83.38 84 PRO A N 1
ATOM 642 C CA . PRO A 1 84 ? 25.055 12.384 -31.847 1.00 83.38 84 PRO A CA 1
ATOM 643 C C . PRO A 1 84 ? 25.892 12.410 -33.132 1.00 83.38 84 PRO A C 1
ATOM 645 O O . PRO A 1 84 ? 27.116 12.292 -33.105 1.00 83.38 84 PRO A O 1
ATOM 648 N N . TRP A 1 85 ? 25.215 12.526 -34.277 1.00 84.88 85 TRP A N 1
ATOM 649 C CA . TRP A 1 85 ? 25.812 12.430 -35.609 1.00 84.88 85 TRP A CA 1
ATOM 650 C C . TRP A 1 85 ? 26.979 13.398 -35.792 1.00 84.88 85 TRP A C 1
ATOM 652 O O . TRP A 1 85 ? 27.957 13.036 -36.434 1.00 84.88 85 TRP A O 1
ATOM 662 N N . GLY A 1 86 ? 26.931 14.575 -35.160 1.00 85.44 86 GLY A N 1
ATOM 663 C CA . GLY A 1 86 ? 28.044 15.526 -35.167 1.00 85.44 86 GLY A CA 1
ATOM 664 C C . GLY A 1 86 ? 29.347 14.940 -34.608 1.00 85.44 86 GLY A C 1
ATOM 665 O O . GLY A 1 86 ? 30.392 15.071 -35.238 1.00 85.44 86 GLY A O 1
ATOM 666 N N . SER A 1 87 ? 29.286 14.231 -33.475 1.00 83.69 87 SER A N 1
ATOM 667 C CA . SER A 1 87 ? 30.463 13.579 -32.884 1.00 83.69 87 SER A CA 1
ATOM 668 C C . SER A 1 87 ? 30.935 12.402 -33.735 1.00 83.69 87 SER A C 1
ATOM 670 O O . SER A 1 87 ? 32.130 12.279 -33.983 1.00 83.69 87 SER A O 1
ATOM 672 N N . VAL A 1 88 ? 30.009 11.588 -34.252 1.00 87.00 88 VAL A N 1
ATOM 673 C CA . VAL A 1 88 ? 30.346 10.446 -35.117 1.00 87.00 88 VAL A CA 1
ATOM 674 C C . VAL A 1 88 ? 31.035 10.904 -36.403 1.00 87.00 88 VAL A C 1
ATOM 676 O O . VAL A 1 88 ? 32.050 10.325 -36.790 1.00 87.00 88 VAL A O 1
ATOM 679 N N . ILE A 1 89 ? 30.523 11.951 -37.055 1.00 88.50 89 ILE A N 1
ATOM 680 C CA . ILE A 1 89 ? 31.100 12.505 -38.286 1.00 88.50 89 ILE A CA 1
ATOM 681 C C . ILE A 1 89 ? 32.493 13.073 -38.008 1.00 88.50 89 ILE A C 1
ATOM 683 O O . ILE A 1 89 ? 33.437 12.731 -38.719 1.00 88.50 89 ILE A O 1
ATOM 687 N N . LEU A 1 90 ? 32.646 13.886 -36.957 1.00 88.56 90 LEU A N 1
ATOM 688 C CA . LEU A 1 90 ? 33.931 14.488 -36.602 1.00 88.56 90 LEU A CA 1
ATOM 689 C C . LEU A 1 90 ? 34.989 13.420 -36.295 1.00 88.56 90 LEU A C 1
ATOM 691 O O . LEU A 1 90 ? 36.093 13.465 -36.839 1.00 88.56 90 LEU A O 1
ATOM 695 N N . SER A 1 91 ? 34.642 12.429 -35.471 1.00 87.88 91 SER A N 1
ATOM 696 C CA . SER A 1 91 ? 35.541 11.323 -35.146 1.00 87.88 91 SER A CA 1
ATOM 697 C C . SER A 1 91 ? 35.873 10.482 -36.379 1.00 87.88 91 SER A C 1
ATOM 699 O O . SER A 1 91 ? 37.026 10.105 -36.547 1.00 87.88 91 SER A O 1
ATOM 701 N N . SER A 1 92 ? 34.919 10.247 -37.286 1.00 87.94 92 SER A N 1
ATOM 702 C CA . SER A 1 92 ? 35.169 9.520 -38.543 1.00 87.94 92 SER A CA 1
ATOM 703 C C . SER A 1 92 ? 36.158 10.261 -39.448 1.00 87.94 92 SER A C 1
ATOM 705 O O . SER A 1 92 ? 37.086 9.648 -39.974 1.00 87.94 92 SER A O 1
ATOM 707 N N . ILE A 1 93 ? 36.015 11.584 -39.584 1.00 92.94 93 ILE A N 1
ATOM 708 C CA . ILE A 1 93 ? 36.962 12.426 -40.333 1.00 92.94 93 ILE A CA 1
ATOM 709 C C . ILE A 1 93 ? 38.354 12.354 -39.696 1.00 92.94 93 ILE A C 1
ATOM 711 O O . ILE A 1 93 ? 39.343 12.184 -40.409 1.00 92.94 93 ILE A O 1
ATOM 715 N N . ALA A 1 94 ? 38.440 12.422 -38.364 1.00 89.94 94 ALA A N 1
ATOM 716 C CA . ALA A 1 94 ? 39.707 12.313 -37.647 1.00 89.94 94 ALA A CA 1
ATOM 717 C C . ALA A 1 94 ? 40.374 10.943 -37.855 1.00 89.94 94 ALA A C 1
ATOM 719 O O . ALA A 1 94 ? 41.569 10.889 -38.135 1.00 89.94 94 ALA A O 1
ATOM 720 N N . VAL A 1 95 ? 39.613 9.843 -37.785 1.00 93.06 95 VAL A N 1
ATOM 721 C CA . VAL A 1 95 ? 40.114 8.482 -38.050 1.00 93.06 95 VAL A CA 1
ATOM 722 C C . VAL A 1 95 ? 40.713 8.385 -39.452 1.00 93.06 95 VAL A C 1
ATOM 724 O O . VAL A 1 95 ? 41.825 7.884 -39.604 1.00 93.06 95 VAL A O 1
ATOM 727 N N . VAL A 1 96 ? 40.015 8.898 -40.472 1.00 92.25 96 VAL A N 1
ATOM 728 C CA . VAL A 1 96 ? 40.507 8.886 -41.860 1.00 92.25 96 VAL A CA 1
ATOM 729 C C . VAL A 1 96 ? 41.745 9.770 -42.016 1.00 92.25 96 VAL A C 1
ATOM 731 O O . VAL A 1 96 ? 42.722 9.338 -42.622 1.00 92.25 96 VAL A O 1
ATOM 734 N N . GLY A 1 97 ? 41.741 10.976 -41.441 1.00 93.88 97 GLY A N 1
ATOM 735 C CA . GLY A 1 97 ? 42.862 11.914 -41.521 1.00 93.88 97 GLY A CA 1
ATOM 736 C C . GLY A 1 97 ? 44.135 11.375 -40.865 1.00 93.88 97 GLY A C 1
ATOM 737 O O . GLY A 1 97 ? 45.192 11.347 -41.495 1.00 93.88 97 GLY A O 1
ATOM 738 N N . PHE A 1 98 ? 44.038 10.884 -39.627 1.00 91.75 98 PHE A N 1
ATOM 739 C CA . PHE A 1 98 ? 45.176 10.295 -38.916 1.00 91.75 98 PHE A CA 1
ATOM 740 C C . PHE A 1 98 ? 45.610 8.952 -39.510 1.00 91.75 98 PHE A C 1
ATOM 742 O O . PHE A 1 98 ? 46.808 8.678 -39.571 1.00 91.75 98 PHE A O 1
ATOM 749 N N . GLY A 1 99 ? 44.670 8.140 -40.001 1.00 90.44 99 GLY A N 1
ATOM 750 C CA . GLY A 1 99 ? 44.980 6.903 -40.715 1.00 90.44 99 GLY A CA 1
ATOM 751 C C . GLY A 1 99 ? 45.756 7.165 -42.007 1.00 90.44 99 GLY A C 1
ATOM 752 O O . GLY A 1 99 ? 46.781 6.531 -42.248 1.00 90.44 99 GLY A O 1
ATOM 753 N N . TYR A 1 100 ? 45.325 8.153 -42.797 1.00 93.56 100 TYR A N 1
ATOM 754 C CA . TYR A 1 100 ? 46.036 8.580 -44.002 1.00 93.56 100 TYR A CA 1
ATOM 755 C C . TYR A 1 100 ? 47.419 9.154 -43.676 1.00 93.56 100 TYR A C 1
ATOM 757 O O . TYR A 1 100 ? 48.396 8.820 -44.343 1.00 93.56 100 TYR A O 1
ATOM 765 N N . TRP A 1 101 ? 47.530 9.968 -42.624 1.00 92.00 101 TRP A N 1
ATOM 766 C CA . TRP A 1 101 ? 48.815 10.522 -42.201 1.00 92.00 101 TRP A CA 1
ATOM 767 C C . TRP A 1 101 ? 49.792 9.429 -41.748 1.00 92.00 101 TRP A C 1
ATOM 769 O O . TRP A 1 101 ? 50.949 9.425 -42.166 1.00 92.00 101 TRP A O 1
ATOM 779 N N . SER A 1 102 ? 49.322 8.462 -40.956 1.00 90.25 102 SER A N 1
ATOM 780 C CA . SER A 1 102 ? 50.117 7.298 -40.551 1.00 90.25 102 SER A CA 1
ATOM 781 C C . SER A 1 102 ? 50.561 6.470 -41.763 1.00 90.25 102 SER A C 1
ATOM 783 O O . SER A 1 102 ? 51.731 6.101 -41.855 1.00 90.25 102 SER A O 1
ATOM 785 N N . TYR A 1 103 ? 49.668 6.252 -42.737 1.00 90.69 103 TYR A N 1
ATOM 786 C CA . TYR A 1 103 ? 49.993 5.569 -43.991 1.00 90.69 103 TYR A CA 1
ATOM 787 C C . TYR A 1 103 ? 51.075 6.304 -44.793 1.00 90.69 103 TYR A C 1
ATOM 789 O O . TYR A 1 103 ? 52.036 5.677 -45.234 1.00 90.69 103 TYR A O 1
ATOM 797 N N . TRP A 1 104 ? 50.947 7.624 -44.952 1.00 93.06 104 TRP A N 1
ATOM 798 C CA . TRP A 1 104 ? 51.913 8.431 -45.697 1.00 93.06 104 TRP A CA 1
ATOM 799 C C . TRP A 1 104 ? 53.297 8.414 -45.037 1.00 93.06 104 TRP A C 1
ATOM 801 O O . TRP A 1 104 ? 54.286 8.141 -45.713 1.00 93.06 104 TRP A O 1
ATOM 811 N N . LEU A 1 105 ? 53.367 8.582 -43.711 1.00 88.38 105 LEU A N 1
ATOM 812 C CA . LEU A 1 105 ? 54.628 8.490 -42.963 1.00 88.38 105 LEU A CA 1
ATOM 813 C C . LEU A 1 105 ? 55.297 7.116 -43.082 1.00 88.38 105 LEU A C 1
ATOM 815 O O . LEU A 1 105 ? 56.516 7.027 -43.039 1.00 88.38 105 LEU A O 1
ATOM 819 N N . ASN A 1 106 ? 54.511 6.049 -43.226 1.00 90.88 106 ASN A N 1
ATOM 820 C CA . ASN A 1 106 ? 55.033 4.695 -43.382 1.00 90.88 106 ASN A CA 1
ATOM 821 C C . ASN A 1 106 ? 55.421 4.352 -44.834 1.00 90.88 106 ASN A C 1
ATOM 823 O O . ASN A 1 106 ? 56.011 3.303 -45.078 1.00 90.88 106 ASN A O 1
ATOM 827 N N . SER A 1 107 ? 55.060 5.196 -45.807 1.00 90.44 107 SER A N 1
ATOM 828 C CA . SER A 1 107 ? 55.285 4.912 -47.229 1.00 90.44 107 SER A CA 1
ATOM 829 C C . SER A 1 107 ? 56.719 5.176 -47.698 1.00 90.44 107 SER A C 1
ATOM 831 O O . SER A 1 107 ? 57.138 4.573 -48.684 1.00 90.44 107 SER A O 1
ATOM 833 N N . GLU A 1 108 ? 57.473 6.024 -46.990 1.00 83.50 108 GLU A N 1
ATOM 834 C CA . GLU A 1 108 ? 58.837 6.412 -47.384 1.00 83.50 108 GLU A CA 1
ATOM 835 C C . GLU A 1 108 ? 59.934 5.626 -46.654 1.00 83.50 108 GLU A C 1
ATOM 837 O O . GLU A 1 108 ? 60.961 5.359 -47.258 1.00 83.50 108 GLU A O 1
ATOM 842 N N . GLU A 1 109 ? 59.710 5.211 -45.405 1.00 83.12 109 GLU A N 1
ATOM 843 C CA . GLU A 1 109 ? 60.491 4.238 -44.621 1.00 83.12 109 GLU A CA 1
ATOM 844 C C . GLU A 1 109 ? 59.847 4.170 -43.223 1.00 83.12 109 GLU A C 1
ATOM 846 O O . GLU A 1 109 ? 59.288 5.159 -42.747 1.00 83.12 109 GLU A O 1
ATOM 851 N N . PHE A 1 110 ? 59.874 3.019 -42.540 1.00 84.19 110 PHE A N 1
ATOM 852 C CA . PHE A 1 110 ? 59.228 2.918 -41.225 1.00 84.19 110 PHE A CA 1
ATOM 853 C C . PHE A 1 110 ? 59.965 3.781 -40.195 1.00 84.19 110 PHE A C 1
ATOM 855 O O . PHE A 1 110 ? 61.075 3.451 -39.771 1.00 84.19 110 PHE A O 1
ATOM 862 N N . VAL A 1 111 ? 59.315 4.847 -39.728 1.00 85.88 111 VAL A N 1
ATOM 863 C CA . VAL A 1 111 ? 59.816 5.657 -38.615 1.00 85.88 111 VAL A CA 1
ATOM 864 C C . VAL A 1 111 ? 58.941 5.456 -37.388 1.00 85.88 111 VAL A C 1
ATOM 866 O O . VAL A 1 111 ? 57.720 5.550 -37.472 1.00 85.88 111 VAL A O 1
ATOM 869 N N . TRP A 1 112 ? 59.543 5.191 -36.226 1.00 84.12 112 TRP A N 1
ATOM 870 C CA . TRP A 1 112 ? 58.821 4.785 -35.008 1.00 84.12 112 TRP A CA 1
ATOM 871 C C . TRP A 1 112 ? 57.707 5.759 -34.584 1.00 84.12 112 TRP A C 1
ATOM 873 O O . TRP A 1 112 ? 56.677 5.322 -34.071 1.00 84.12 112 TRP A O 1
ATOM 883 N N . TYR A 1 113 ? 57.859 7.063 -34.846 1.00 85.00 113 TYR A N 1
ATOM 884 C CA . TYR A 1 113 ? 56.840 8.067 -34.525 1.00 85.00 113 TYR A CA 1
ATOM 885 C C . TYR A 1 113 ? 55.589 8.003 -35.425 1.00 85.00 113 TYR A C 1
ATOM 887 O O . TYR A 1 113 ? 54.561 8.577 -35.074 1.00 85.00 113 TYR A O 1
ATOM 895 N N . SER A 1 114 ? 55.619 7.268 -36.544 1.00 85.19 114 SER A N 1
ATOM 896 C CA . SER A 1 114 ? 54.442 7.008 -37.397 1.00 85.19 114 SER A CA 1
ATOM 897 C C . SER A 1 114 ? 53.345 6.196 -36.689 1.00 85.19 114 SER A C 1
ATOM 899 O O . SER A 1 114 ? 52.187 6.203 -37.118 1.00 85.19 114 SER A O 1
ATOM 901 N N . THR A 1 115 ? 53.684 5.545 -35.571 1.00 87.38 115 THR A N 1
ATOM 902 C CA . THR A 1 115 ? 52.746 4.787 -34.732 1.00 87.38 115 THR A CA 1
ATOM 903 C C . THR A 1 115 ? 51.776 5.683 -33.958 1.00 87.38 115 THR A C 1
ATOM 905 O O . THR A 1 115 ? 50.627 5.292 -33.762 1.00 87.38 115 THR A O 1
ATOM 908 N N . PHE A 1 116 ? 52.179 6.903 -33.577 1.00 91.44 116 PHE A N 1
ATOM 909 C CA . PHE A 1 116 ? 51.328 7.836 -32.827 1.00 91.44 116 PHE A CA 1
ATOM 910 C C . PHE A 1 116 ? 50.005 8.167 -33.536 1.00 91.44 116 PHE A C 1
ATOM 912 O O . PHE A 1 116 ? 48.952 7.949 -32.931 1.00 91.44 116 PHE A O 1
ATOM 919 N N . PRO A 1 117 ? 49.996 8.642 -34.800 1.00 88.06 117 PRO A N 1
ATOM 920 C CA . PRO A 1 117 ? 48.741 8.918 -35.497 1.00 88.06 117 PRO A CA 1
ATOM 921 C C . PRO A 1 117 ? 47.892 7.650 -35.695 1.00 88.06 117 PRO A C 1
ATOM 923 O O . PRO A 1 117 ? 46.668 7.719 -35.600 1.00 88.06 117 PRO A O 1
ATOM 926 N N . GLY A 1 118 ? 48.515 6.479 -35.873 1.00 84.00 118 GLY A N 1
ATOM 927 C CA . GLY A 1 118 ? 47.806 5.198 -35.968 1.00 84.00 118 GLY A CA 1
ATOM 928 C C . GLY A 1 118 ? 47.071 4.812 -34.678 1.00 84.00 118 GLY A C 1
ATOM 929 O O . GLY A 1 118 ? 45.904 4.423 -34.725 1.00 84.00 118 GLY A O 1
ATOM 930 N N . VAL A 1 119 ? 47.710 4.980 -33.514 1.00 90.62 119 VAL A N 1
ATOM 931 C CA . VAL A 1 119 ? 47.085 4.730 -32.200 1.00 90.62 119 VAL A CA 1
ATOM 932 C C . VAL A 1 119 ? 45.928 5.699 -31.950 1.00 90.62 119 VAL A C 1
ATOM 934 O O . VAL A 1 119 ? 44.864 5.276 -31.499 1.00 90.62 119 VAL A O 1
ATOM 937 N N . VAL A 1 120 ? 46.090 6.982 -32.294 1.00 89.38 120 VAL A N 1
ATOM 938 C CA . VAL A 1 120 ? 45.015 7.982 -32.176 1.00 89.38 120 VAL A CA 1
ATOM 939 C C . VAL A 1 120 ? 43.819 7.612 -33.058 1.00 89.38 120 VAL A C 1
ATOM 941 O O . VAL A 1 120 ? 42.683 7.632 -32.582 1.00 89.38 120 VAL A O 1
ATOM 944 N N . ALA A 1 121 ? 44.054 7.213 -34.312 1.00 88.75 121 ALA A N 1
ATOM 945 C CA . ALA A 1 121 ? 42.996 6.754 -35.210 1.00 88.75 121 ALA A CA 1
ATOM 946 C C . ALA A 1 121 ? 42.272 5.514 -34.656 1.00 88.75 121 ALA A C 1
ATOM 948 O O . ALA A 1 121 ? 41.043 5.454 -34.676 1.00 88.75 121 ALA A O 1
ATOM 949 N N . PHE A 1 122 ? 43.008 4.549 -34.100 1.00 89.88 122 PHE A N 1
ATOM 950 C CA . PHE A 1 122 ? 42.420 3.351 -33.501 1.00 89.88 122 PHE A CA 1
ATOM 951 C C . PHE A 1 122 ? 41.550 3.669 -32.274 1.00 89.88 122 PHE A C 1
ATOM 953 O O . PHE A 1 122 ? 40.419 3.193 -32.181 1.00 89.88 122 PHE A O 1
ATOM 960 N N . LEU A 1 123 ? 42.032 4.515 -31.356 1.00 90.12 123 LEU A N 1
ATOM 961 C CA . LEU A 1 123 ? 41.267 4.933 -30.175 1.00 90.12 123 LEU A CA 1
ATOM 962 C C . LEU A 1 123 ? 39.998 5.706 -30.560 1.00 90.12 123 LEU A C 1
ATOM 964 O O . LEU A 1 123 ? 38.941 5.497 -29.966 1.00 90.12 123 LEU A O 1
ATOM 968 N N . MET A 1 124 ? 40.070 6.551 -31.592 1.00 87.50 124 MET A N 1
ATOM 969 C CA . MET A 1 124 ? 38.900 7.251 -32.127 1.00 87.50 124 MET A CA 1
ATOM 970 C C . MET A 1 124 ? 37.893 6.283 -32.760 1.00 87.50 124 MET A C 1
ATOM 972 O O . MET A 1 124 ? 36.695 6.414 -32.520 1.00 87.50 124 MET A O 1
ATOM 976 N N . ALA A 1 125 ? 38.354 5.275 -33.504 1.00 85.88 125 ALA A N 1
ATOM 977 C CA . ALA A 1 125 ? 37.485 4.238 -34.055 1.00 85.88 125 ALA A CA 1
ATOM 978 C C . ALA A 1 125 ? 36.798 3.421 -32.945 1.00 85.88 125 ALA A C 1
ATOM 980 O O . ALA A 1 125 ? 35.594 3.174 -33.020 1.00 85.88 125 ALA A O 1
ATOM 981 N N . MET A 1 126 ? 37.530 3.077 -31.880 1.00 88.69 126 MET A N 1
ATOM 982 C CA . MET A 1 126 ? 36.977 2.429 -30.685 1.00 88.69 126 MET A CA 1
ATOM 983 C C . MET A 1 126 ? 35.944 3.309 -29.969 1.00 88.69 126 MET A C 1
ATOM 985 O O . MET A 1 126 ? 34.913 2.802 -29.537 1.00 88.69 126 MET A O 1
ATOM 989 N N . SER A 1 127 ? 36.170 4.622 -29.885 1.00 83.38 127 SER A N 1
ATOM 990 C CA . SER A 1 127 ? 35.216 5.582 -29.309 1.00 83.38 127 SER A CA 1
ATOM 991 C C . SER A 1 127 ? 33.924 5.693 -30.132 1.00 83.38 127 SER A C 1
ATOM 993 O O . SER A 1 127 ? 32.817 5.652 -29.585 1.00 83.38 127 SER A O 1
ATOM 995 N N . VAL A 1 128 ? 34.045 5.746 -31.464 1.00 85.81 128 VAL A N 1
ATOM 996 C CA . VAL A 1 128 ? 32.894 5.710 -32.381 1.00 85.81 128 VAL A CA 1
ATOM 997 C C . VAL A 1 128 ? 32.126 4.406 -32.203 1.00 85.81 128 VAL A C 1
ATOM 999 O O . VAL A 1 128 ? 30.911 4.437 -32.035 1.00 85.81 128 VAL A O 1
ATOM 1002 N N . TYR A 1 129 ? 32.827 3.272 -32.168 1.00 85.69 129 TYR A N 1
ATOM 1003 C CA . TYR A 1 129 ? 32.218 1.964 -31.944 1.00 85.69 129 TYR A CA 1
ATOM 1004 C C . TYR A 1 129 ? 31.504 1.885 -30.586 1.00 85.69 129 TYR A C 1
ATOM 1006 O O . TYR A 1 129 ? 30.354 1.455 -30.522 1.00 85.69 129 TYR A O 1
ATOM 1014 N N . GLY A 1 130 ? 32.127 2.392 -29.518 1.00 82.06 130 GLY A N 1
ATOM 1015 C CA . GLY A 1 130 ? 31.520 2.504 -28.192 1.00 82.06 130 GLY A CA 1
ATOM 1016 C C . GLY A 1 130 ? 30.254 3.361 -28.189 1.00 82.06 130 GLY A C 1
ATOM 1017 O O . GLY A 1 130 ? 29.270 2.985 -27.568 1.00 82.06 130 GLY A O 1
ATOM 1018 N N . SER A 1 131 ? 30.218 4.443 -28.972 1.00 79.62 131 SER A N 1
ATOM 1019 C CA . SER A 1 131 ? 29.029 5.297 -29.115 1.00 79.62 131 SER A CA 1
ATOM 1020 C C . SER A 1 131 ? 27.839 4.590 -29.774 1.00 79.62 131 SER A C 1
ATOM 1022 O O . SER A 1 131 ? 26.715 5.077 -29.649 1.00 79.62 131 SER A O 1
ATOM 1024 N N . PHE A 1 132 ? 28.063 3.465 -30.467 1.00 80.00 132 PHE A N 1
ATOM 1025 C CA . PHE A 1 132 ? 27.017 2.605 -31.031 1.00 80.00 132 PHE A CA 1
ATOM 1026 C C . PHE A 1 132 ? 26.568 1.480 -30.084 1.00 80.00 132 PHE A C 1
ATOM 1028 O O . PHE A 1 132 ? 25.487 0.922 -30.288 1.00 80.00 132 PHE A O 1
ATOM 1035 N N . LEU A 1 133 ? 27.349 1.168 -29.047 1.00 76.19 133 LEU A N 1
ATOM 1036 C CA . LEU A 1 133 ? 27.053 0.135 -28.054 1.00 76.19 133 LEU A CA 1
ATOM 1037 C C . LEU A 1 133 ? 26.362 0.749 -26.818 1.00 76.19 133 LEU A C 1
ATOM 1039 O O . LEU A 1 133 ? 26.693 1.854 -26.408 1.00 76.19 133 LEU A O 1
ATOM 1043 N N . ASN A 1 134 ? 25.381 0.049 -26.230 1.00 55.50 134 ASN A N 1
ATOM 1044 C CA . ASN A 1 134 ? 24.657 0.448 -25.003 1.00 55.50 134 ASN A CA 1
ATOM 1045 C C . ASN A 1 134 ? 24.069 1.872 -24.998 1.00 55.50 134 ASN A C 1
ATOM 1047 O O . ASN A 1 134 ? 24.270 2.661 -24.079 1.00 55.50 134 ASN A O 1
ATOM 1051 N N . ARG A 1 135 ? 23.286 2.203 -26.028 1.00 58.84 135 ARG A N 1
ATOM 1052 C CA . ARG A 1 135 ? 22.590 3.498 -26.142 1.00 58.84 135 ARG A CA 1
ATOM 1053 C C . ARG A 1 135 ? 21.217 3.461 -25.487 1.00 58.84 135 ARG A C 1
ATOM 1055 O O . ARG A 1 135 ? 20.225 3.823 -26.119 1.00 58.84 135 ARG A O 1
ATOM 1062 N N . GLU A 1 136 ? 21.160 2.983 -24.259 1.00 60.50 136 GLU A N 1
ATOM 1063 C CA . GLU A 1 136 ? 19.928 2.984 -23.481 1.00 60.50 136 GLU A CA 1
ATOM 1064 C C . GLU A 1 136 ? 19.777 4.367 -22.847 1.00 60.50 136 GLU A C 1
ATOM 1066 O O . GLU A 1 136 ? 20.719 4.915 -22.272 1.00 60.50 136 GLU A O 1
ATOM 1071 N N . ILE A 1 137 ? 18.617 4.993 -23.046 1.00 53.56 137 ILE A N 1
ATOM 1072 C CA . ILE A 1 137 ? 18.253 6.168 -22.260 1.00 53.56 137 ILE A CA 1
ATOM 1073 C C . ILE A 1 137 ? 17.945 5.610 -20.876 1.00 53.56 137 ILE A C 1
ATOM 1075 O O . ILE A 1 137 ? 16.905 4.980 -20.696 1.00 53.56 137 ILE A O 1
ATOM 1079 N N . LEU A 1 138 ? 18.871 5.790 -19.932 1.00 49.53 138 LEU A N 1
ATOM 1080 C CA . LEU A 1 138 ? 18.539 5.642 -18.521 1.00 49.53 138 LEU A CA 1
ATOM 1081 C C . LEU A 1 138 ? 17.387 6.623 -18.262 1.00 49.53 138 LEU A C 1
ATOM 1083 O O . LEU A 1 138 ? 17.544 7.807 -18.587 1.00 49.53 138 LEU A O 1
ATOM 1087 N N . PRO A 1 139 ? 16.211 6.143 -17.827 1.00 52.38 139 PRO A N 1
ATOM 1088 C CA . PRO A 1 139 ? 15.074 7.015 -17.592 1.00 52.38 139 PRO A CA 1
ATOM 1089 C C . PRO A 1 139 ? 15.475 8.098 -16.587 1.00 52.38 139 PRO A C 1
ATOM 1091 O O . PRO A 1 139 ? 16.273 7.843 -15.686 1.00 52.38 139 PRO A O 1
ATOM 1094 N N . GLU A 1 140 ? 14.977 9.318 -16.800 1.00 50.38 140 GLU A N 1
ATOM 1095 C CA . GLU A 1 140 ? 15.287 10.463 -15.945 1.00 50.38 140 GLU A CA 1
ATOM 1096 C C . GLU A 1 140 ? 15.063 10.108 -14.471 1.00 50.38 140 GLU A C 1
ATOM 1098 O O . GLU A 1 140 ? 14.015 9.586 -14.092 1.00 50.38 140 GLU A O 1
ATOM 1103 N N . GLU A 1 141 ? 16.077 10.420 -13.669 1.00 45.59 141 GLU A N 1
ATOM 1104 C CA . GLU A 1 141 ? 16.259 10.184 -12.233 1.00 45.59 141 GLU A CA 1
ATOM 1105 C C . GLU A 1 141 ? 15.283 11.023 -11.374 1.00 45.59 141 GLU A C 1
ATOM 1107 O O . GLU A 1 141 ? 15.654 11.624 -10.375 1.00 45.59 141 GLU A O 1
ATOM 1112 N N . ASN A 1 142 ? 14.024 11.133 -11.802 1.00 46.16 142 ASN A N 1
ATOM 1113 C CA . ASN A 1 142 ? 12.989 11.960 -11.1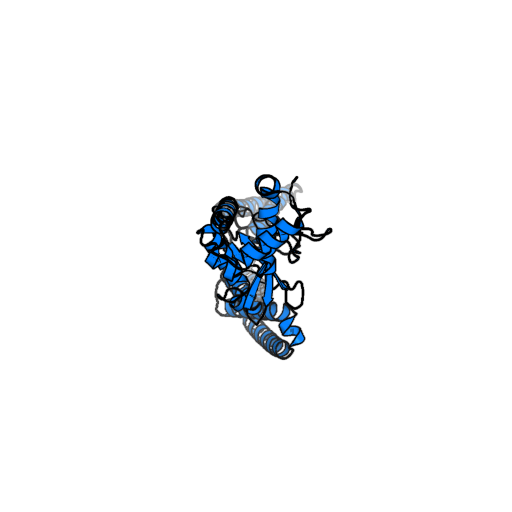76 1.00 46.16 142 ASN A CA 1
ATOM 1114 C C . ASN A 1 142 ? 11.947 11.143 -10.406 1.00 46.16 142 ASN A C 1
ATOM 1116 O O . ASN A 1 142 ? 10.897 11.665 -10.029 1.00 46.16 142 ASN A O 1
ATOM 1120 N N . SER A 1 143 ? 12.199 9.863 -10.153 1.00 48.19 143 SER A N 1
ATOM 1121 C CA . SER A 1 143 ? 11.345 9.099 -9.259 1.00 48.19 143 SER A CA 1
ATOM 1122 C C . SER A 1 143 ? 11.872 9.246 -7.837 1.00 48.19 143 SER A C 1
ATOM 1124 O O . SER A 1 143 ? 12.907 8.676 -7.512 1.00 48.19 143 SER A O 1
ATOM 1126 N N . GLN A 1 144 ? 11.140 9.976 -6.989 1.00 60.19 144 GLN A N 1
ATOM 1127 C CA . GLN A 1 144 ? 11.238 9.961 -5.517 1.00 60.19 144 GLN A CA 1
ATOM 1128 C C . GLN A 1 144 ? 10.897 8.567 -4.939 1.00 60.19 144 GLN A C 1
ATOM 1130 O O . GLN A 1 144 ? 10.137 8.433 -3.984 1.00 60.19 144 GLN A O 1
ATOM 1135 N N . LEU A 1 145 ? 11.368 7.512 -5.591 1.00 59.56 145 LEU A N 1
ATOM 1136 C CA . LEU A 1 145 ? 11.204 6.135 -5.187 1.00 59.56 145 LEU A CA 1
ATOM 1137 C C . LEU A 1 145 ? 12.425 5.753 -4.339 1.00 59.56 145 LEU A C 1
ATOM 1139 O O . LEU A 1 145 ? 13.521 6.241 -4.615 1.00 59.56 145 LEU A O 1
ATOM 1143 N N . PRO A 1 146 ? 12.248 4.927 -3.297 1.00 61.25 146 PRO A N 1
ATOM 1144 C CA . PRO A 1 146 ? 13.369 4.441 -2.500 1.00 61.25 146 PRO A CA 1
ATOM 1145 C C . PRO A 1 146 ? 14.400 3.693 -3.363 1.00 61.25 146 PRO A C 1
ATOM 1147 O O . PRO A 1 146 ? 14.045 3.151 -4.406 1.00 61.25 146 PRO A O 1
ATOM 1150 N N . ASP A 1 147 ? 15.655 3.612 -2.909 1.00 62.84 147 ASP A N 1
ATOM 1151 C CA . ASP A 1 147 ? 16.803 3.088 -3.682 1.00 62.84 147 ASP A CA 1
ATOM 1152 C C . ASP A 1 147 ? 16.617 1.668 -4.269 1.00 62.84 147 ASP A C 1
ATOM 1154 O O . ASP A 1 147 ? 17.303 1.287 -5.215 1.00 62.84 147 ASP A O 1
ATOM 1158 N N . SER A 1 148 ? 15.689 0.877 -3.727 1.00 58.41 148 SER A N 1
ATOM 1159 C CA . SER A 1 148 ? 15.348 -0.490 -4.160 1.00 58.41 148 SER A CA 1
ATOM 1160 C C . SER A 1 148 ? 14.057 -0.593 -4.988 1.00 58.41 148 SER A C 1
ATOM 1162 O O . SER A 1 148 ? 13.627 -1.691 -5.361 1.00 58.41 148 SER A O 1
ATOM 1164 N N . ALA A 1 149 ? 13.386 0.532 -5.239 1.00 56.81 149 ALA A N 1
ATOM 1165 C CA . ALA A 1 149 ? 12.128 0.580 -5.960 1.00 56.81 149 ALA A CA 1
ATOM 1166 C C . ALA A 1 149 ? 12.361 0.919 -7.437 1.00 56.81 149 ALA A C 1
ATOM 1168 O O . ALA A 1 149 ? 12.809 2.006 -7.796 1.00 56.81 149 ALA A O 1
ATOM 1169 N N . VAL A 1 150 ? 11.999 -0.015 -8.313 1.00 65.12 150 VAL A N 1
ATOM 1170 C CA . VAL A 1 150 ? 12.081 0.147 -9.766 1.00 65.12 150 VAL A CA 1
ATOM 1171 C C . VAL A 1 150 ? 10.705 0.565 -10.294 1.00 65.12 150 VAL A C 1
ATOM 1173 O O . VAL A 1 150 ? 9.755 -0.211 -10.155 1.00 65.12 150 VAL A O 1
ATOM 1176 N N . PRO A 1 151 ? 10.544 1.760 -10.890 1.00 64.69 151 PRO A N 1
ATOM 1177 C CA . PRO A 1 151 ? 9.261 2.199 -11.436 1.00 64.69 151 PRO A CA 1
ATOM 1178 C C . PRO A 1 151 ? 8.742 1.239 -12.512 1.00 64.69 151 PRO A C 1
ATOM 1180 O O . PRO A 1 151 ? 9.501 0.739 -13.337 1.00 64.69 151 PRO A O 1
ATOM 1183 N N . VAL A 1 152 ? 7.427 1.013 -12.535 1.00 61.53 152 VAL A N 1
ATOM 1184 C CA . VAL A 1 152 ? 6.757 0.407 -13.692 1.00 61.53 152 VAL A CA 1
ATOM 1185 C C . VAL A 1 152 ? 6.628 1.513 -14.729 1.00 61.53 152 VAL A C 1
ATOM 1187 O O . VAL A 1 152 ? 5.949 2.501 -14.462 1.00 61.53 152 VAL A O 1
ATOM 1190 N N . HIS A 1 153 ? 7.284 1.419 -15.889 1.00 60.50 153 HIS A N 1
ATOM 1191 C CA . HIS A 1 153 ? 7.161 2.477 -16.887 1.00 60.50 153 HIS A CA 1
ATOM 1192 C C . HIS A 1 153 ? 5.934 2.243 -17.781 1.00 60.50 153 HIS A C 1
ATOM 1194 O O . HIS A 1 153 ? 5.936 1.339 -18.623 1.00 60.50 153 HIS A O 1
ATOM 1200 N N . PRO A 1 154 ? 4.906 3.114 -17.729 1.00 52.16 154 PRO A N 1
ATOM 1201 C CA . PRO A 1 154 ? 3.741 3.004 -18.605 1.00 52.16 154 PRO A CA 1
ATOM 1202 C C . PRO A 1 154 ? 4.076 3.312 -20.078 1.00 52.16 154 PRO A C 1
ATOM 1204 O O . PRO A 1 154 ? 3.232 3.160 -20.950 1.00 52.16 154 PRO A O 1
ATOM 1207 N N . GLY A 1 155 ? 5.300 3.744 -20.396 1.00 51.41 155 GLY A N 1
ATOM 1208 C CA . GLY A 1 155 ? 5.732 3.990 -21.775 1.00 51.41 155 GLY A CA 1
ATOM 1209 C C . GLY A 1 155 ? 6.208 2.744 -22.529 1.00 51.41 155 GLY A C 1
ATOM 1210 O O . GLY A 1 155 ? 6.352 2.800 -23.750 1.00 51.41 155 GLY A O 1
ATOM 1211 N N . GLN A 1 156 ? 6.475 1.629 -21.840 1.00 62.94 156 GLN A N 1
ATOM 1212 C CA . GLN A 1 156 ? 7.046 0.432 -22.457 1.00 62.94 156 GLN A CA 1
ATOM 1213 C C . GLN A 1 156 ? 6.024 -0.703 -22.467 1.00 62.94 156 GLN A C 1
ATOM 1215 O O . GLN A 1 156 ? 5.693 -1.271 -21.430 1.00 62.94 156 GLN A O 1
ATOM 1220 N N . ALA A 1 157 ? 5.553 -1.078 -23.660 1.00 56.75 157 ALA A N 1
ATOM 1221 C CA . ALA A 1 157 ? 4.564 -2.144 -23.827 1.00 56.75 157 ALA A CA 1
ATOM 1222 C C . ALA A 1 157 ? 5.003 -3.469 -23.170 1.00 56.75 157 ALA A C 1
ATOM 1224 O O . ALA A 1 157 ? 4.172 -4.201 -22.648 1.00 56.75 157 ALA A O 1
ATOM 1225 N N . SER A 1 158 ? 6.306 -3.768 -23.129 1.00 58.03 158 SER A N 1
ATOM 1226 C CA . SER A 1 158 ? 6.850 -4.948 -22.442 1.00 58.03 158 SER A CA 1
ATOM 1227 C C . SER A 1 158 ? 6.656 -4.915 -20.931 1.00 58.03 158 SER A C 1
ATOM 1229 O O . SER A 1 158 ? 6.372 -5.957 -20.346 1.00 58.03 158 SER A O 1
ATOM 1231 N N . GLU A 1 159 ? 6.812 -3.747 -20.312 1.00 62.25 159 GLU A N 1
ATOM 1232 C CA . GLU A 1 159 ? 6.663 -3.566 -18.866 1.00 62.25 159 GLU A CA 1
ATOM 1233 C C . GLU A 1 159 ? 5.199 -3.437 -18.458 1.00 62.25 159 GLU A C 1
ATOM 1235 O O . GLU A 1 159 ? 4.801 -3.945 -17.415 1.00 62.25 159 GLU A O 1
ATOM 1240 N N . GLN A 1 160 ? 4.359 -2.844 -19.306 1.00 62.62 160 GLN A N 1
ATOM 1241 C CA . GLN A 1 160 ? 2.910 -2.874 -19.113 1.00 62.62 160 GLN A CA 1
ATOM 1242 C C . GLN A 1 160 ? 2.370 -4.302 -19.192 1.00 62.62 160 GLN A C 1
ATOM 1244 O O . GLN A 1 160 ? 1.567 -4.705 -18.359 1.00 62.62 160 GLN A O 1
ATOM 1249 N N . ILE A 1 161 ? 2.839 -5.096 -20.159 1.00 58.81 161 ILE A N 1
ATOM 1250 C CA . ILE A 1 161 ? 2.427 -6.495 -20.300 1.00 58.81 161 ILE A CA 1
ATOM 1251 C C . ILE A 1 161 ? 2.966 -7.335 -19.138 1.00 58.81 161 ILE A C 1
ATOM 1253 O O . ILE A 1 161 ? 2.215 -8.133 -18.587 1.00 58.81 161 ILE A O 1
ATOM 1257 N N . SER A 1 162 ? 4.229 -7.166 -18.730 1.00 62.12 162 SER A N 1
ATOM 1258 C CA . SER A 1 162 ? 4.769 -7.909 -17.584 1.00 62.12 162 SER A CA 1
ATOM 1259 C C . SER A 1 162 ? 4.088 -7.522 -16.273 1.00 62.12 162 SER A C 1
ATOM 1261 O O . SER A 1 162 ? 3.816 -8.399 -15.456 1.00 62.12 162 SER A O 1
ATOM 1263 N N . SER A 1 163 ? 3.761 -6.242 -16.083 1.00 62.38 163 SER A N 1
ATOM 1264 C CA . SER A 1 163 ? 3.099 -5.767 -14.870 1.00 62.38 163 SER A CA 1
ATOM 1265 C C . SER A 1 163 ? 1.635 -6.159 -14.803 1.00 62.38 163 SER A C 1
ATOM 1267 O O . SER A 1 163 ? 1.237 -6.753 -13.804 1.00 62.38 163 SER A O 1
ATOM 1269 N N . ALA A 1 164 ? 0.869 -5.956 -15.876 1.00 59.03 164 ALA A N 1
ATOM 1270 C CA . ALA A 1 164 ? -0.517 -6.402 -15.966 1.00 59.03 164 ALA A CA 1
ATOM 1271 C C . ALA A 1 164 ? -0.633 -7.921 -15.792 1.00 59.03 164 ALA A C 1
ATOM 1273 O O . ALA A 1 164 ? -1.515 -8.400 -15.090 1.00 59.03 164 ALA A O 1
ATOM 1274 N N . LEU A 1 165 ? 0.286 -8.695 -16.373 1.00 60.31 165 LEU A N 1
ATOM 1275 C CA . LEU A 1 165 ? 0.259 -10.150 -16.262 1.00 60.31 165 LEU A CA 1
ATOM 1276 C C . LEU A 1 165 ? 0.750 -10.651 -14.898 1.00 60.31 165 LEU A C 1
ATOM 1278 O O . LEU A 1 165 ? 0.241 -11.650 -14.405 1.00 60.31 165 LEU A O 1
ATOM 1282 N N . SER A 1 166 ? 1.709 -9.964 -14.271 1.00 62.44 166 SER A N 1
ATOM 1283 C CA . SER A 1 166 ? 2.126 -10.231 -12.889 1.00 62.44 166 SER A CA 1
ATOM 1284 C C . SER A 1 166 ? 0.998 -9.919 -11.899 1.00 62.44 166 SER A C 1
ATOM 1286 O O . SER A 1 166 ? 0.755 -10.708 -10.990 1.00 62.44 166 SER A O 1
ATOM 1288 N N . LEU A 1 167 ? 0.264 -8.821 -12.114 1.00 61.50 167 LEU A N 1
ATOM 1289 C CA . LEU A 1 167 ? -0.937 -8.459 -11.356 1.00 61.50 167 LEU A CA 1
ATOM 1290 C C . LEU A 1 167 ? -2.054 -9.494 -11.547 1.00 61.50 167 LEU A C 1
ATOM 1292 O O . LEU A 1 167 ? -2.570 -10.023 -10.564 1.00 61.50 167 LEU A O 1
ATOM 1296 N N . ALA A 1 168 ? -2.364 -9.854 -12.795 1.00 57.75 168 ALA A N 1
ATOM 1297 C CA . ALA A 1 168 ? -3.387 -10.848 -13.113 1.00 57.75 168 ALA A CA 1
ATOM 1298 C C . ALA A 1 168 ? -3.037 -12.237 -12.552 1.00 57.75 168 ALA A C 1
ATOM 1300 O O . ALA A 1 168 ? -3.872 -12.896 -11.940 1.00 57.75 168 ALA A O 1
ATOM 1301 N N . ALA A 1 169 ? -1.782 -12.674 -12.689 1.00 57.81 169 ALA A N 1
ATOM 1302 C CA . ALA A 1 169 ? -1.324 -13.956 -12.156 1.00 57.81 169 ALA A CA 1
ATOM 1303 C C . ALA A 1 169 ? -1.239 -13.980 -10.621 1.00 57.81 169 ALA A C 1
ATOM 1305 O O . ALA A 1 169 ? -1.249 -15.059 -10.033 1.00 57.81 169 ALA A O 1
ATOM 1306 N N . ALA A 1 170 ? -1.159 -12.819 -9.967 1.00 58.56 170 ALA A N 1
ATOM 1307 C CA . ALA A 1 170 ? -1.234 -12.714 -8.513 1.00 58.56 170 ALA A CA 1
ATOM 1308 C C . ALA A 1 170 ? -2.678 -12.743 -7.977 1.00 58.56 170 ALA A C 1
ATOM 1310 O O . ALA A 1 170 ? -2.860 -12.713 -6.760 1.00 58.56 170 ALA A O 1
ATOM 1311 N N . GLY A 1 171 ? -3.690 -12.801 -8.855 1.00 58.47 171 GLY A N 1
ATOM 1312 C CA . GLY A 1 171 ? -5.097 -12.697 -8.463 1.00 58.47 171 GLY A CA 1
ATOM 1313 C C . GLY A 1 171 ? -5.443 -11.316 -7.906 1.00 58.47 171 GLY A C 1
ATOM 1314 O O . GLY A 1 171 ? -6.331 -11.202 -7.066 1.00 58.47 171 GLY A O 1
ATOM 1315 N N . ALA A 1 172 ? -4.712 -10.274 -8.324 1.00 61.41 172 ALA A N 1
ATOM 1316 C CA . ALA A 1 172 ? -4.877 -8.931 -7.781 1.00 61.41 172 ALA A CA 1
ATOM 1317 C C . ALA A 1 172 ? -6.293 -8.381 -8.017 1.00 61.41 172 ALA A C 1
ATOM 1319 O O . ALA A 1 172 ? -6.800 -7.688 -7.143 1.00 61.41 172 ALA A O 1
ATOM 1320 N N . ASP A 1 173 ? -6.952 -8.736 -9.127 1.00 66.69 173 ASP A N 1
ATOM 1321 C CA . ASP A 1 173 ? -8.302 -8.249 -9.451 1.00 66.69 173 ASP A CA 1
ATOM 1322 C C . ASP A 1 173 ? -9.315 -8.555 -8.336 1.00 66.69 173 ASP A C 1
ATOM 1324 O O . ASP A 1 173 ? -9.970 -7.633 -7.857 1.00 66.69 173 ASP A O 1
ATOM 1328 N N . GLU A 1 174 ? -9.349 -9.786 -7.806 1.00 81.75 174 GLU A N 1
ATOM 1329 C CA . GLU A 1 174 ? -10.234 -10.151 -6.681 1.00 81.75 174 GLU A CA 1
ATOM 1330 C C . GLU A 1 174 ? -9.913 -9.365 -5.396 1.00 81.75 174 GLU A C 1
ATOM 1332 O O . GLU A 1 174 ? -10.767 -9.179 -4.530 1.00 81.75 174 GLU A O 1
ATOM 1337 N N . MET A 1 175 ? -8.669 -8.896 -5.238 1.00 85.38 175 MET A N 1
ATOM 1338 C CA . MET A 1 175 ? -8.270 -8.102 -4.074 1.00 85.38 175 MET A CA 1
ATOM 1339 C C . MET A 1 175 ? -8.814 -6.671 -4.153 1.00 85.38 175 MET A C 1
ATOM 1341 O O . MET A 1 175 ? -9.137 -6.110 -3.105 1.00 85.38 175 MET A O 1
ATOM 1345 N N . TYR A 1 176 ? -8.888 -6.099 -5.361 1.00 86.38 176 TYR A N 1
ATOM 1346 C CA . TYR A 1 176 ? -9.376 -4.740 -5.635 1.00 86.38 176 TYR A CA 1
ATOM 1347 C C . TYR A 1 176 ? -10.899 -4.647 -5.783 1.00 86.38 176 TYR A C 1
ATOM 1349 O O . TYR A 1 176 ? -11.434 -3.539 -5.728 1.00 86.38 176 TYR A O 1
ATOM 1357 N N . GLU A 1 177 ? -11.599 -5.771 -5.952 1.00 90.69 177 GLU A N 1
ATOM 1358 C CA . GLU A 1 177 ? -13.064 -5.808 -5.919 1.00 90.69 177 GLU A CA 1
ATOM 1359 C C . GLU A 1 177 ? -13.625 -5.176 -4.636 1.00 90.69 177 GLU A C 1
ATOM 1361 O O . GLU A 1 177 ? -12.983 -5.174 -3.588 1.00 90.69 177 GLU A O 1
ATOM 1366 N N . GLU A 1 178 ? -14.864 -4.681 -4.695 1.00 89.00 178 GLU A N 1
ATOM 1367 C CA . GLU A 1 178 ? -15.525 -3.967 -3.591 1.00 89.00 178 GLU A CA 1
ATOM 1368 C C . GLU A 1 178 ? -15.551 -4.777 -2.278 1.00 89.00 178 GLU A C 1
ATOM 1370 O O . GLU A 1 178 ? -15.404 -4.222 -1.192 1.00 89.00 178 GLU A O 1
ATOM 1375 N N . GLY A 1 179 ? -15.684 -6.103 -2.373 1.00 91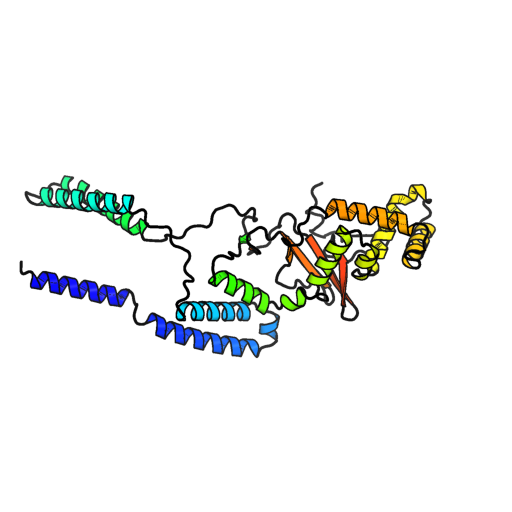.88 179 GLY A N 1
ATOM 1376 C CA . GLY A 1 179 ? -15.630 -7.012 -1.225 1.00 91.88 179 GLY A CA 1
ATOM 1377 C C . GLY A 1 179 ? -14.241 -7.576 -0.914 1.00 91.88 179 GLY A C 1
ATOM 1378 O O . GLY A 1 179 ? -14.104 -8.306 0.067 1.00 91.88 179 GLY A O 1
ATOM 1379 N N . GLY A 1 180 ? -13.236 -7.290 -1.744 1.00 92.88 180 GLY A N 1
ATOM 1380 C CA . GLY A 1 180 ? -11.855 -7.743 -1.605 1.00 92.88 180 GLY A CA 1
ATOM 1381 C C . GLY A 1 180 ? -11.088 -6.970 -0.533 1.00 92.88 180 GLY A C 1
ATOM 1382 O O . GLY A 1 180 ? -11.473 -5.873 -0.130 1.00 92.88 180 GLY A O 1
ATOM 1383 N N . GLN A 1 181 ? -9.976 -7.528 -0.044 1.00 94.31 181 GLN A N 1
ATOM 1384 C CA . GLN A 1 181 ? -9.257 -6.905 1.071 1.00 94.31 181 GLN A CA 1
ATOM 1385 C C . GLN A 1 181 ? -8.681 -5.512 0.746 1.00 94.31 181 GLN A C 1
ATOM 1387 O O . GLN A 1 181 ? -8.651 -4.662 1.632 1.00 94.31 181 GLN A O 1
ATOM 1392 N N . LEU A 1 182 ? -8.249 -5.245 -0.498 1.00 93.44 182 LEU A N 1
ATOM 1393 C CA . LEU A 1 182 ? -7.810 -3.900 -0.898 1.00 93.44 182 LEU A CA 1
ATOM 1394 C C . LEU A 1 182 ? -9.011 -2.979 -1.090 1.00 93.44 182 LEU A C 1
ATOM 1396 O O . LEU A 1 182 ? -8.974 -1.848 -0.615 1.00 93.44 182 LEU A O 1
ATOM 1400 N N . GLY A 1 183 ? -10.076 -3.459 -1.739 1.00 94.38 183 GLY A N 1
ATOM 1401 C CA . GLY A 1 183 ? -11.290 -2.674 -1.960 1.00 94.38 183 GLY A CA 1
ATOM 1402 C C . GLY A 1 183 ? -11.912 -2.170 -0.657 1.00 94.38 183 GLY A C 1
ATOM 1403 O O . GLY A 1 183 ? -12.254 -0.992 -0.563 1.00 94.38 183 GLY A O 1
ATOM 1404 N N . VAL A 1 184 ? -11.974 -3.017 0.376 1.00 96.75 184 VAL A N 1
ATOM 1405 C CA . VAL A 1 184 ? -12.449 -2.625 1.714 1.00 96.75 184 VAL A CA 1
ATOM 1406 C C . VAL A 1 184 ? -11.530 -1.576 2.350 1.00 96.75 184 VAL A C 1
ATOM 1408 O O . VAL A 1 184 ? -12.027 -0.601 2.909 1.00 96.75 184 VAL A O 1
ATOM 1411 N N . ALA A 1 185 ? -10.205 -1.719 2.236 1.00 96.19 185 ALA A N 1
ATOM 1412 C CA . ALA A 1 185 ? -9.262 -0.729 2.765 1.00 96.19 185 ALA A CA 1
ATOM 1413 C C . ALA A 1 185 ? -9.404 0.637 2.064 1.00 96.19 185 ALA A C 1
ATOM 1415 O O . ALA A 1 185 ? -9.464 1.667 2.732 1.00 96.19 185 ALA A O 1
ATOM 1416 N N . PHE A 1 186 ? -9.527 0.657 0.732 1.00 95.50 186 PHE A N 1
ATOM 1417 C CA . PHE A 1 186 ? -9.764 1.889 -0.027 1.00 95.50 186 PHE A CA 1
ATOM 1418 C C . PHE A 1 186 ? -11.086 2.560 0.353 1.00 95.50 186 PHE A C 1
ATOM 1420 O O . PHE A 1 186 ? -11.108 3.769 0.583 1.00 95.50 186 PHE A O 1
ATOM 1427 N N . GLN A 1 187 ? -12.173 1.790 0.457 1.00 96.25 187 GLN A N 1
ATOM 1428 C CA . GLN A 1 187 ? -13.472 2.313 0.883 1.00 96.25 187 GLN A CA 1
ATOM 1429 C C . GLN A 1 187 ? -13.422 2.880 2.298 1.00 96.25 187 GLN A C 1
ATOM 1431 O O . GLN A 1 187 ? -13.980 3.947 2.538 1.00 96.25 187 GLN A O 1
ATOM 1436 N N . PHE A 1 188 ? -12.734 2.202 3.218 1.00 96.94 188 PHE A N 1
ATOM 1437 C CA . PHE A 1 188 ? -12.567 2.690 4.580 1.00 96.94 188 PHE A CA 1
ATOM 1438 C C . PHE A 1 188 ? -11.879 4.059 4.597 1.00 96.94 188 PHE A C 1
ATOM 1440 O O . PHE A 1 188 ? -12.420 5.002 5.166 1.00 96.94 188 PHE A O 1
ATOM 1447 N N . ILE A 1 189 ? -10.738 4.208 3.915 1.00 95.38 189 ILE A N 1
ATOM 1448 C CA . ILE A 1 189 ? -10.022 5.494 3.865 1.00 95.38 189 ILE A CA 1
ATOM 1449 C C . ILE A 1 189 ? -10.889 6.571 3.207 1.00 95.38 189 ILE A C 1
ATOM 1451 O O . ILE A 1 189 ? -10.961 7.683 3.721 1.00 95.38 189 ILE A O 1
ATOM 1455 N N . ALA A 1 190 ? -11.568 6.247 2.101 1.00 94.75 190 ALA A N 1
ATOM 1456 C CA . ALA A 1 190 ? -12.430 7.191 1.394 1.00 94.75 190 ALA A CA 1
ATOM 1457 C C . ALA A 1 190 ? -13.568 7.717 2.282 1.00 94.75 190 ALA A C 1
ATOM 1459 O O . ALA A 1 190 ? -13.759 8.928 2.368 1.00 94.75 190 ALA A O 1
ATOM 1460 N N . ARG A 1 191 ? -14.274 6.823 2.988 1.00 96.06 191 ARG A N 1
ATOM 1461 C CA . ARG A 1 191 ? -15.370 7.182 3.903 1.00 96.06 191 ARG A CA 1
ATOM 1462 C C . ARG A 1 191 ? -14.867 7.992 5.094 1.00 96.06 191 ARG A C 1
ATOM 1464 O O . ARG A 1 191 ? -15.447 9.021 5.425 1.00 96.06 191 ARG A O 1
ATOM 1471 N N . MET A 1 192 ? -13.747 7.591 5.696 1.00 95.06 192 MET A N 1
ATOM 1472 C CA . MET A 1 192 ? -13.156 8.324 6.823 1.00 95.06 192 MET A CA 1
ATOM 1473 C C . MET A 1 192 ? -12.678 9.721 6.411 1.00 95.06 192 MET A C 1
ATOM 1475 O O . MET A 1 192 ? -12.939 10.688 7.122 1.00 95.06 192 MET A O 1
ATOM 1479 N N . ALA A 1 193 ? -12.055 9.859 5.237 1.00 92.94 193 ALA A N 1
ATOM 1480 C CA . ALA A 1 193 ? -11.664 11.160 4.692 1.00 92.94 193 ALA A CA 1
ATOM 1481 C C . ALA A 1 193 ? -12.885 12.049 4.386 1.00 92.94 193 ALA A C 1
ATOM 1483 O O . ALA A 1 193 ? -12.852 13.254 4.640 1.00 92.94 193 ALA A O 1
ATOM 1484 N N . ALA A 1 194 ? -13.986 11.461 3.909 1.00 94.00 194 ALA A N 1
ATOM 1485 C CA . ALA A 1 194 ? -15.252 12.158 3.677 1.00 94.00 194 ALA A CA 1
ATOM 1486 C C . ALA A 1 194 ? -16.018 12.518 4.969 1.00 94.00 194 ALA A C 1
ATOM 1488 O O . ALA A 1 194 ? -16.962 13.303 4.916 1.00 94.00 194 ALA A O 1
ATOM 1489 N N . GLY A 1 195 ? -15.610 11.987 6.128 1.00 94.94 195 GLY A N 1
ATOM 1490 C CA . GLY A 1 195 ? -16.303 12.167 7.409 1.00 94.94 195 GLY A CA 1
ATOM 1491 C C . GLY A 1 195 ? -17.505 11.235 7.617 1.00 94.94 195 GLY A C 1
ATOM 1492 O O . GLY A 1 195 ? -18.281 11.419 8.551 1.00 94.94 195 GLY A O 1
ATOM 1493 N N . GLU A 1 196 ? -17.654 10.208 6.783 1.00 96.25 196 GLU A N 1
ATOM 1494 C CA . GLU A 1 196 ? -18.731 9.213 6.824 1.00 96.25 196 GLU A CA 1
ATOM 1495 C C . GLU A 1 196 ? -18.403 8.085 7.826 1.00 96.25 196 GLU A C 1
ATOM 1497 O O . GLU A 1 196 ? -18.285 6.912 7.470 1.00 96.25 196 GLU A O 1
ATOM 1502 N N . PHE A 1 197 ? -18.209 8.431 9.105 1.00 96.00 197 PHE A N 1
ATOM 1503 C CA . PHE A 1 197 ? -17.700 7.485 10.112 1.00 96.00 197 PHE A CA 1
ATOM 1504 C C . PHE A 1 197 ? -18.593 6.258 10.314 1.00 96.00 197 PHE A C 1
ATOM 1506 O O . PHE A 1 197 ? -18.092 5.138 10.369 1.00 96.00 197 PHE A O 1
ATOM 1513 N N . ASN A 1 198 ? -19.912 6.449 10.417 1.00 95.00 198 ASN A N 1
ATOM 1514 C CA . ASN A 1 198 ? -20.837 5.337 10.663 1.00 95.00 198 ASN A CA 1
ATOM 1515 C C . ASN A 1 198 ? -20.772 4.301 9.528 1.00 95.00 198 ASN A C 1
ATOM 1517 O O . ASN A 1 198 ? -20.701 3.103 9.794 1.00 95.00 198 ASN A O 1
ATOM 1521 N N . ASP A 1 199 ? -20.680 4.766 8.282 1.00 96.06 199 ASP A N 1
ATOM 1522 C CA . ASP A 1 199 ? -20.540 3.898 7.114 1.00 96.06 199 ASP A CA 1
ATOM 1523 C C . ASP A 1 199 ? -19.151 3.246 7.051 1.00 96.06 199 ASP A C 1
ATOM 1525 O O . ASP A 1 199 ? -19.006 2.124 6.564 1.00 96.06 199 ASP A O 1
ATOM 1529 N N . ALA A 1 200 ? -18.101 3.926 7.515 1.00 96.44 200 ALA A N 1
ATOM 1530 C CA . ALA A 1 200 ? -16.760 3.352 7.581 1.00 96.44 200 ALA A CA 1
ATOM 1531 C C . ALA A 1 200 ? -16.664 2.241 8.635 1.00 96.44 200 ALA A C 1
ATOM 1533 O O . ALA A 1 200 ? -16.026 1.217 8.393 1.00 96.44 200 ALA A O 1
ATOM 1534 N N . VAL A 1 201 ? -17.326 2.407 9.781 1.00 95.94 201 VAL A N 1
ATOM 1535 C CA . VAL A 1 201 ? -17.343 1.426 10.873 1.00 95.94 201 VAL A CA 1
ATOM 1536 C C . VAL A 1 201 ? -17.929 0.086 10.435 1.00 95.94 201 VAL A C 1
ATOM 1538 O O . VAL A 1 201 ? -17.440 -0.956 10.874 1.00 95.94 201 VAL A O 1
ATOM 1541 N N . ASP A 1 202 ? -18.892 0.078 9.516 1.00 96.06 202 ASP A N 1
ATOM 1542 C CA . ASP A 1 202 ? -19.437 -1.158 8.947 1.00 96.06 202 ASP A CA 1
ATOM 1543 C C . ASP A 1 202 ? -18.391 -2.002 8.208 1.00 96.06 202 ASP A C 1
ATOM 1545 O O . ASP A 1 202 ? -18.605 -3.198 8.004 1.00 96.06 202 ASP A O 1
ATOM 1549 N N . LEU A 1 203 ? -17.258 -1.414 7.816 1.00 97.56 203 LEU A N 1
ATOM 1550 C CA . LEU A 1 203 ? -16.129 -2.088 7.174 1.00 97.56 203 LEU A CA 1
ATOM 1551 C C . LEU A 1 203 ? -15.085 -2.598 8.181 1.00 97.56 203 LEU A C 1
ATOM 1553 O O . LEU A 1 203 ? -14.085 -3.186 7.768 1.00 97.56 203 LEU A O 1
ATOM 1557 N N . THR A 1 204 ? -15.292 -2.391 9.482 1.00 97.62 204 THR A N 1
ATOM 1558 C CA . THR A 1 204 ? -14.313 -2.692 10.539 1.00 97.62 204 THR A CA 1
ATOM 1559 C C . THR A 1 204 ? -14.680 -3.930 11.355 1.00 97.62 204 THR A C 1
ATOM 1561 O O . THR A 1 204 ? -15.833 -4.356 11.405 1.00 97.62 204 THR A O 1
ATOM 1564 N N . ASP A 1 205 ? -13.673 -4.552 11.967 1.00 96.31 205 ASP A N 1
ATOM 1565 C CA . ASP A 1 205 ? -13.864 -5.606 12.960 1.00 96.31 205 ASP A CA 1
ATOM 1566 C C . ASP A 1 205 ? -14.454 -5.004 14.248 1.00 96.31 205 ASP A C 1
ATOM 1568 O O . ASP A 1 205 ? -14.120 -3.886 14.641 1.00 96.31 205 ASP A O 1
ATOM 1572 N N . GLU A 1 206 ? -15.318 -5.746 14.938 1.00 94.12 206 GLU A N 1
ATOM 1573 C CA . GLU A 1 206 ? -15.959 -5.284 16.174 1.00 94.12 206 GLU A CA 1
ATOM 1574 C C . GLU A 1 206 ? -14.933 -4.922 17.259 1.00 94.12 206 GLU A C 1
ATOM 1576 O O . GLU A 1 206 ? -15.076 -3.896 17.931 1.00 94.12 206 GLU A O 1
ATOM 1581 N N . ASN A 1 207 ? -13.843 -5.693 17.358 1.00 94.81 207 ASN A N 1
ATOM 1582 C CA . ASN A 1 207 ? -12.761 -5.403 18.298 1.00 94.81 207 ASN A CA 1
ATOM 1583 C C . ASN A 1 207 ? -12.041 -4.096 17.957 1.00 94.81 207 ASN A C 1
ATOM 1585 O O . ASN A 1 207 ? -11.568 -3.407 18.858 1.00 94.81 207 ASN A O 1
ATOM 1589 N N . TRP A 1 208 ? -11.952 -3.743 16.672 1.00 96.25 208 TRP A N 1
ATOM 1590 C CA . TRP A 1 208 ? -11.329 -2.490 16.260 1.00 96.25 208 TRP A CA 1
ATOM 1591 C C . TRP A 1 208 ? -12.114 -1.298 16.811 1.00 96.25 208 TRP A C 1
ATOM 1593 O O . TRP A 1 208 ? -11.532 -0.428 17.461 1.00 96.25 208 TRP A O 1
ATOM 1603 N N . LEU A 1 209 ? -13.436 -1.294 16.616 1.00 96.62 209 LEU A N 1
ATOM 1604 C CA . LEU A 1 209 ? -14.297 -0.216 17.096 1.00 96.62 209 LEU A CA 1
ATOM 1605 C C . LEU A 1 209 ? -14.293 -0.130 18.624 1.00 96.62 209 LEU A C 1
ATOM 1607 O O . LEU A 1 209 ? -14.154 0.966 19.166 1.00 96.62 209 LEU A O 1
ATOM 1611 N N . LEU A 1 210 ? -14.408 -1.268 19.317 1.00 96.94 210 LEU A N 1
ATOM 1612 C CA . LEU A 1 210 ? -14.368 -1.298 20.778 1.00 96.94 210 LEU A CA 1
ATOM 1613 C C . LEU A 1 210 ? -13.067 -0.676 21.305 1.00 96.94 210 LEU A C 1
ATOM 1615 O O . LEU A 1 210 ? -13.115 0.202 22.162 1.00 96.94 210 LEU A O 1
ATOM 1619 N N . CYS A 1 211 ? -11.915 -1.038 20.736 1.00 96.81 211 CYS A N 1
ATOM 1620 C CA . CYS A 1 211 ? -10.630 -0.450 21.111 1.00 96.81 211 CYS A CA 1
ATOM 1621 C C . CYS A 1 211 ? -10.562 1.062 20.833 1.00 96.81 211 CYS A C 1
ATOM 1623 O O . CYS A 1 211 ? -9.959 1.794 21.623 1.00 96.81 211 CYS A O 1
ATOM 1625 N N . ARG A 1 212 ? -11.172 1.571 19.748 1.00 96.75 212 ARG A N 1
ATOM 1626 C CA . ARG A 1 212 ? -11.260 3.027 19.499 1.00 96.75 212 ARG A CA 1
ATOM 1627 C C . ARG A 1 212 ? -12.083 3.725 20.578 1.00 96.75 212 ARG A C 1
ATOM 1629 O O . ARG A 1 212 ? -11.605 4.699 21.157 1.00 96.75 212 ARG A O 1
ATOM 1636 N N . ILE A 1 213 ? -13.258 3.186 20.908 1.00 97.25 213 ILE A N 1
ATOM 1637 C CA . ILE A 1 213 ? -14.122 3.716 21.973 1.00 97.25 213 ILE A CA 1
ATOM 1638 C C . ILE A 1 213 ? -13.375 3.704 23.311 1.00 97.25 213 ILE A C 1
ATOM 1640 O O . ILE A 1 213 ? -13.304 4.731 23.980 1.00 97.25 213 ILE A O 1
ATOM 1644 N N . GLN A 1 214 ? -12.755 2.581 23.682 1.00 96.19 214 GLN A N 1
ATOM 1645 C CA . GLN A 1 214 ? -11.993 2.452 24.928 1.00 96.19 214 GLN A CA 1
ATOM 1646 C C . GLN A 1 214 ? -10.815 3.432 24.991 1.00 96.19 214 GLN A C 1
ATOM 1648 O O . GLN A 1 214 ? -10.585 4.039 26.035 1.00 96.19 214 GLN A O 1
ATOM 1653 N N . SER A 1 215 ? -10.102 3.645 23.878 1.00 95.62 215 SER A N 1
ATOM 1654 C CA . SER A 1 215 ? -9.015 4.636 23.796 1.00 95.62 215 SER A CA 1
ATOM 1655 C C . SER A 1 215 ? -9.534 6.054 24.025 1.00 95.62 215 SER A C 1
ATOM 1657 O O . SER A 1 215 ? -8.936 6.826 24.774 1.00 95.62 215 SER A O 1
ATOM 1659 N N . TRP A 1 216 ? -10.662 6.399 23.403 1.00 96.44 216 TRP A N 1
ATOM 1660 C CA . TRP A 1 216 ? -11.277 7.712 23.553 1.00 96.44 216 TRP A CA 1
ATOM 1661 C C . TRP A 1 216 ? -11.783 7.941 24.982 1.00 96.44 216 TRP A C 1
ATOM 1663 O O . TRP A 1 216 ? -11.409 8.931 25.611 1.00 96.44 216 TRP A O 1
ATOM 1673 N N . VAL A 1 217 ? -12.537 6.983 25.534 1.00 95.69 217 VAL A N 1
ATOM 1674 C CA . VAL A 1 217 ? -13.019 6.989 26.927 1.00 95.69 217 VAL A CA 1
ATOM 1675 C C . VAL A 1 217 ? -11.847 7.116 27.902 1.00 95.69 217 VAL A C 1
ATOM 1677 O O . VAL A 1 217 ? -11.889 7.935 28.820 1.00 95.69 217 VAL A O 1
ATOM 1680 N N . TRP A 1 218 ? -10.763 6.370 27.675 1.00 94.38 218 TRP A N 1
ATOM 1681 C CA . TRP A 1 218 ? -9.544 6.474 28.470 1.00 94.38 218 TRP A CA 1
ATOM 1682 C C . TRP A 1 218 ? -8.954 7.885 28.430 1.00 94.38 218 TRP A C 1
ATOM 1684 O O . TRP A 1 218 ? -8.582 8.420 29.476 1.00 94.38 218 TRP A O 1
ATOM 1694 N N . ASN A 1 219 ? -8.900 8.521 27.260 1.00 93.81 219 ASN A N 1
ATOM 1695 C CA . ASN A 1 219 ? -8.361 9.873 27.108 1.00 93.81 219 ASN A CA 1
ATOM 1696 C C . ASN A 1 219 ? -9.225 10.941 27.791 1.00 93.81 219 ASN A C 1
ATOM 1698 O O . ASN A 1 219 ? -8.683 11.914 28.315 1.00 93.81 219 ASN A O 1
ATOM 1702 N N . ILE A 1 220 ? -10.544 10.744 27.865 1.00 93.69 220 ILE A N 1
ATOM 1703 C CA . ILE A 1 220 ? -11.460 11.676 28.538 1.00 93.69 220 ILE A CA 1
ATOM 1704 C C . ILE A 1 220 ? -11.769 11.308 29.996 1.00 93.69 220 ILE A C 1
ATOM 1706 O O . ILE A 1 220 ? -12.546 12.017 30.635 1.00 93.69 220 ILE A O 1
ATOM 1710 N N . ARG A 1 221 ? -11.168 10.245 30.552 1.00 93.62 221 ARG A N 1
ATOM 1711 C CA . ARG A 1 221 ? -11.506 9.680 31.879 1.00 93.62 221 ARG A CA 1
ATOM 1712 C C . ARG A 1 221 ? -11.560 10.706 33.015 1.00 93.62 221 ARG A C 1
ATOM 1714 O O . ARG A 1 221 ? -12.453 10.660 33.849 1.00 93.62 221 ARG A O 1
ATOM 1721 N N . VAL A 1 222 ? -10.667 11.698 33.007 1.00 90.00 222 VAL A N 1
ATOM 1722 C CA . VAL A 1 222 ? -10.620 12.762 34.030 1.00 90.00 222 VAL A CA 1
ATOM 1723 C C . VAL A 1 222 ? -11.901 13.609 34.031 1.00 90.00 222 VAL A C 1
ATOM 1725 O O . VAL A 1 222 ? -12.310 14.118 35.070 1.00 90.00 222 VAL A O 1
ATOM 1728 N N . ARG A 1 223 ? -12.557 13.747 32.873 1.00 90.00 223 ARG A N 1
ATOM 1729 C CA . ARG A 1 223 ? -13.803 14.504 32.702 1.00 90.00 223 ARG A CA 1
ATOM 1730 C C . ARG A 1 223 ? -15.042 13.706 33.120 1.00 90.00 223 ARG A C 1
ATOM 1732 O O . ARG A 1 223 ? -16.008 14.312 33.571 1.00 90.00 223 ARG A O 1
ATOM 1739 N N . ILE A 1 224 ? -15.019 12.383 32.955 1.00 85.62 224 ILE A N 1
ATOM 1740 C CA . ILE A 1 224 ? -16.162 11.484 33.212 1.00 85.62 224 ILE A CA 1
ATOM 1741 C C . ILE A 1 224 ? -16.114 10.790 34.587 1.00 85.62 224 ILE A C 1
ATOM 1743 O O . ILE A 1 224 ? -17.159 10.374 35.077 1.00 85.62 224 ILE A O 1
ATOM 1747 N N . GLY A 1 225 ? -14.943 10.720 35.231 1.00 81.00 225 GLY A N 1
ATOM 1748 C CA . GLY A 1 225 ? -14.699 9.982 36.478 1.00 81.00 225 GLY A CA 1
ATOM 1749 C C . GLY A 1 225 ? -13.840 8.728 36.245 1.00 81.00 225 GLY A C 1
ATOM 1750 O O . GLY A 1 225 ? -13.964 8.071 35.219 1.00 81.00 225 GLY A O 1
ATOM 1751 N N . GLU A 1 226 ? -12.934 8.405 37.179 1.00 73.56 226 GLU A N 1
ATOM 1752 C CA . GLU A 1 226 ? -11.868 7.393 36.990 1.00 73.56 226 GLU A CA 1
ATOM 1753 C C . GLU A 1 226 ? -12.223 5.954 37.431 1.00 73.56 226 GLU A C 1
ATOM 1755 O O . GLU A 1 226 ? -11.342 5.096 37.488 1.00 73.56 226 GLU A O 1
ATOM 1760 N N . GLU A 1 227 ? -13.478 5.634 37.756 1.00 74.25 227 GLU A N 1
ATOM 1761 C CA . GLU A 1 227 ? -13.814 4.271 38.201 1.00 74.25 227 GLU A CA 1
ATOM 1762 C C . GLU A 1 227 ? -13.734 3.270 37.027 1.00 74.25 227 GLU A C 1
ATOM 1764 O O . GLU A 1 227 ? -14.554 3.313 36.118 1.00 74.25 227 GLU A O 1
ATOM 1769 N N . SER A 1 228 ? -12.759 2.351 37.025 1.00 61.38 228 SER A N 1
ATOM 1770 C CA . SER A 1 228 ? -12.499 1.425 35.898 1.00 61.38 228 SER A CA 1
ATOM 1771 C C . SER A 1 228 ? -13.718 0.589 35.484 1.00 61.38 228 SER A C 1
ATOM 1773 O O . SER A 1 228 ? -13.994 0.478 34.292 1.00 61.38 228 SER A O 1
ATOM 1775 N N . ASP A 1 229 ? -14.482 0.064 36.448 1.00 70.38 229 ASP A N 1
ATOM 1776 C CA . ASP A 1 229 ? -15.711 -0.704 36.178 1.00 70.38 229 ASP A CA 1
ATOM 1777 C C . ASP A 1 229 ? -16.789 0.166 35.504 1.00 70.38 229 ASP A C 1
ATOM 1779 O O . ASP A 1 229 ? -17.626 -0.326 34.747 1.00 70.38 229 ASP A O 1
ATOM 1783 N N . SER A 1 230 ? -16.747 1.483 35.740 1.00 84.56 230 SER A N 1
ATOM 1784 C CA . SER A 1 230 ? -17.615 2.448 35.062 1.00 84.56 230 SER A CA 1
ATOM 1785 C C . SER A 1 230 ? -17.150 2.748 33.633 1.00 84.56 230 SER A C 1
ATOM 1787 O O . SER A 1 230 ? -17.990 2.986 32.769 1.00 84.56 230 SER A O 1
ATOM 1789 N N . LEU A 1 231 ? -15.840 2.689 33.356 1.00 91.31 231 LEU A N 1
ATOM 1790 C CA . LEU A 1 231 ? -15.281 2.946 32.025 1.00 91.31 231 LEU A CA 1
ATOM 1791 C C . LEU A 1 231 ? -15.584 1.802 31.053 1.00 91.31 231 LEU A C 1
ATOM 1793 O O . LEU A 1 231 ? -15.983 2.060 29.918 1.00 91.31 231 LEU A O 1
ATOM 1797 N N . GLU A 1 232 ? -15.441 0.552 31.500 1.00 92.81 232 GLU A N 1
ATOM 1798 C CA . GLU A 1 232 ? -15.778 -0.621 30.685 1.00 92.81 232 GLU A CA 1
ATOM 1799 C C . GLU A 1 232 ? -17.273 -0.678 30.385 1.00 92.81 232 GLU A C 1
ATOM 1801 O O . GLU A 1 232 ? -17.658 -0.735 29.217 1.00 92.81 232 GLU A O 1
ATOM 1806 N N . GLY A 1 233 ? -18.115 -0.497 31.409 1.00 93.62 233 GLY A N 1
ATOM 1807 C CA . GLY A 1 233 ? -19.561 -0.400 31.219 1.00 93.62 233 GLY A CA 1
ATOM 1808 C C . GLY A 1 233 ? -19.976 0.752 30.295 1.00 93.62 233 GLY A C 1
ATOM 1809 O O . GLY A 1 233 ? -20.918 0.603 29.517 1.00 93.62 233 GLY A O 1
ATOM 1810 N N . LEU A 1 234 ? -19.267 1.886 30.333 1.00 94.50 234 LEU A N 1
ATOM 1811 C CA . LEU A 1 234 ? -19.517 3.018 29.438 1.00 94.50 234 LEU A CA 1
ATOM 1812 C C . LEU A 1 234 ? -19.150 2.697 27.984 1.00 94.50 234 LEU A C 1
ATOM 1814 O O . LEU A 1 234 ? -19.938 2.987 27.085 1.00 94.50 234 LEU A O 1
ATOM 1818 N N . ALA A 1 235 ? -17.982 2.098 27.741 1.00 96.06 235 ALA A N 1
ATOM 1819 C CA . ALA A 1 235 ? -17.566 1.720 26.392 1.00 96.06 235 ALA A CA 1
ATOM 1820 C C . ALA A 1 235 ? -18.504 0.667 25.780 1.00 96.06 235 ALA A C 1
ATOM 1822 O O . ALA A 1 235 ? -18.899 0.803 24.621 1.00 96.06 235 ALA A O 1
ATOM 1823 N N . ASP A 1 236 ? -18.934 -0.318 26.570 1.00 95.56 236 ASP A N 1
ATOM 1824 C CA . ASP A 1 236 ? -19.919 -1.313 26.143 1.00 95.56 236 ASP A CA 1
ATOM 1825 C C . ASP A 1 236 ? -21.280 -0.672 25.844 1.00 95.56 236 ASP A C 1
ATOM 1827 O O . ASP A 1 236 ? -21.904 -0.976 24.824 1.00 95.56 236 ASP A O 1
ATOM 1831 N N . ALA A 1 237 ? -21.735 0.260 26.688 1.00 95.50 237 ALA A N 1
ATOM 1832 C CA . ALA A 1 237 ? -22.979 0.990 26.461 1.00 95.50 237 ALA A CA 1
ATOM 1833 C C . ALA A 1 237 ? -22.926 1.841 25.181 1.00 95.50 237 ALA A C 1
ATOM 1835 O O . ALA A 1 237 ? -23.915 1.887 24.443 1.00 95.50 237 ALA A O 1
ATOM 1836 N N . MET A 1 238 ? -21.783 2.474 24.891 1.00 96.38 238 MET A N 1
ATOM 1837 C CA . MET A 1 238 ? -21.538 3.186 23.633 1.00 96.38 238 MET A CA 1
ATOM 1838 C C . MET A 1 238 ? -21.567 2.238 22.431 1.00 96.38 238 MET A C 1
ATOM 1840 O O . MET A 1 238 ? -22.195 2.554 21.422 1.00 96.38 238 MET A O 1
ATOM 1844 N N . LEU A 1 239 ? -20.924 1.071 22.537 1.00 95.75 239 LEU A N 1
ATOM 1845 C CA . LEU A 1 239 ? -20.872 0.080 21.463 1.00 95.75 239 LEU A CA 1
ATOM 1846 C C . LEU A 1 239 ? -22.252 -0.524 21.156 1.00 95.75 239 LEU A C 1
ATOM 1848 O O . LEU A 1 239 ? -22.562 -0.766 19.990 1.00 95.75 239 LEU A O 1
ATOM 1852 N N . GLN A 1 240 ? -23.075 -0.768 22.179 1.00 95.88 240 GLN A N 1
ATOM 1853 C CA . GLN A 1 240 ? -24.417 -1.341 22.029 1.00 95.88 240 GLN A CA 1
ATOM 1854 C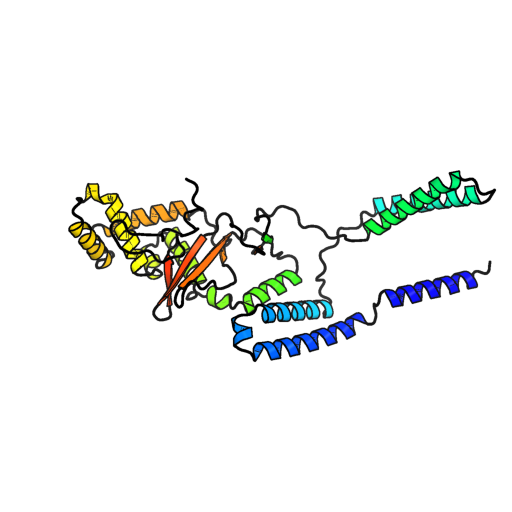 C . GLN A 1 240 ? -25.442 -0.330 21.499 1.00 95.88 240 GLN A C 1
ATOM 1856 O O . GLN A 1 240 ? -26.340 -0.713 20.753 1.00 95.88 240 GLN A O 1
ATOM 1861 N N . ASN A 1 241 ? -25.305 0.951 21.856 1.00 95.12 241 ASN A N 1
ATOM 1862 C CA . ASN A 1 241 ? -26.255 2.012 21.509 1.00 95.12 241 ASN A CA 1
ATOM 1863 C C . ASN A 1 241 ? -25.634 3.027 20.533 1.00 95.12 241 ASN A C 1
ATOM 1865 O O . ASN A 1 241 ? -25.688 4.236 20.762 1.00 95.12 241 ASN A O 1
ATOM 1869 N N . LYS A 1 242 ? -25.005 2.542 19.453 1.00 92.62 242 LYS A N 1
ATOM 1870 C CA . LYS A 1 242 ? -24.387 3.397 18.420 1.00 92.62 242 LYS A CA 1
ATOM 1871 C C . LYS A 1 242 ? -25.412 4.388 17.868 1.00 92.62 242 LYS A C 1
ATOM 1873 O O . LYS A 1 242 ? -26.538 4.002 17.572 1.00 92.62 242 LYS A O 1
ATOM 1878 N N . GLY A 1 243 ? -25.028 5.651 17.710 1.00 90.88 243 GLY A N 1
ATOM 1879 C CA . GLY A 1 243 ? -25.920 6.720 17.243 1.00 90.88 243 GLY A CA 1
ATOM 1880 C C . GLY A 1 243 ? -26.829 7.307 18.327 1.00 90.88 243 GLY A C 1
ATOM 1881 O O . GLY A 1 243 ? -27.015 8.518 18.351 1.00 90.88 243 GLY A O 1
ATOM 1882 N N . ASP A 1 244 ? -27.327 6.481 19.251 1.00 95.25 244 ASP A N 1
ATOM 1883 C CA . ASP A 1 244 ? -28.274 6.904 20.295 1.00 95.25 244 ASP A CA 1
ATOM 1884 C C . ASP A 1 244 ? -27.597 7.254 21.633 1.00 95.25 244 ASP A C 1
ATOM 1886 O O . ASP A 1 244 ? -28.187 7.918 22.491 1.00 95.25 244 ASP A O 1
ATOM 1890 N N . HIS A 1 245 ? -26.359 6.803 21.852 1.00 95.62 245 HIS A N 1
ATOM 1891 C CA . HIS A 1 245 ? -25.618 7.094 23.074 1.00 95.62 245 HIS A CA 1
ATOM 1892 C C . HIS A 1 245 ? -25.214 8.576 23.144 1.00 95.62 245 HIS A C 1
ATOM 1894 O O . HIS A 1 245 ? -24.678 9.129 22.189 1.00 95.62 245 HIS A O 1
ATOM 1900 N N . ILE A 1 246 ? -25.371 9.204 24.316 1.00 95.69 246 ILE A N 1
ATOM 1901 C CA . ILE A 1 246 ? -25.127 10.648 24.520 1.00 95.69 246 ILE A CA 1
ATOM 1902 C C . ILE A 1 246 ? -23.706 11.111 24.152 1.00 95.69 246 ILE A C 1
ATOM 1904 O O . ILE A 1 246 ? -23.513 12.248 23.744 1.00 95.69 246 ILE A O 1
ATOM 1908 N N . LEU A 1 247 ? -22.714 10.229 24.292 1.00 95.62 247 LEU A N 1
ATOM 1909 C CA . LEU A 1 247 ? -21.310 10.496 23.942 1.00 95.62 247 LEU A CA 1
ATOM 1910 C C . LEU A 1 247 ? -20.933 10.085 22.509 1.00 95.62 247 LEU A C 1
ATOM 1912 O O . LEU A 1 247 ? -19.777 10.237 22.125 1.00 95.62 247 LEU A O 1
ATOM 1916 N N . TRP A 1 248 ? -21.858 9.511 21.732 1.00 96.56 248 TRP A N 1
ATOM 1917 C CA . TRP A 1 248 ? -21.534 8.968 20.411 1.00 96.56 248 TRP A CA 1
ATOM 1918 C C . TRP A 1 248 ? -21.126 10.060 19.426 1.00 96.56 248 TRP A C 1
ATOM 1920 O O . TRP A 1 248 ? -20.120 9.896 18.741 1.00 96.56 248 TRP A O 1
ATOM 1930 N N . GLU A 1 249 ? -21.872 11.167 19.385 1.00 96.69 249 GLU A N 1
ATOM 1931 C CA . GLU A 1 249 ? -21.599 12.311 18.504 1.00 96.69 249 GLU A CA 1
ATOM 1932 C C . GLU A 1 249 ? -20.219 12.915 18.793 1.00 96.69 249 GLU A C 1
ATOM 1934 O O . GLU A 1 249 ? -19.394 13.043 17.897 1.00 96.69 249 GLU A O 1
ATOM 1939 N N . GLU A 1 250 ? -19.900 13.157 20.066 1.00 96.81 250 GLU A N 1
ATOM 1940 C CA . GLU A 1 250 ? -18.596 13.706 20.452 1.00 96.81 250 GLU A CA 1
ATOM 1941 C C . GLU A 1 250 ? -17.432 12.756 20.108 1.00 96.81 250 GLU A C 1
ATOM 1943 O O . GLU A 1 250 ? -16.375 13.187 19.641 1.00 96.81 250 GLU A O 1
ATOM 1948 N N . PHE A 1 251 ? -17.622 11.448 20.308 1.00 97.25 251 PHE A N 1
ATOM 1949 C CA . PHE A 1 251 ? -16.653 10.433 19.894 1.00 97.25 251 PHE A CA 1
ATOM 1950 C C . PHE A 1 251 ? -16.451 10.435 18.374 1.00 97.25 251 PHE A C 1
ATOM 1952 O O . PHE A 1 251 ? -15.315 10.466 17.904 1.00 97.25 251 PHE A O 1
ATOM 1959 N N . THR A 1 252 ? -17.543 10.444 17.606 1.00 97.56 252 THR A N 1
ATOM 1960 C CA . THR A 1 252 ? -17.490 10.432 16.137 1.00 97.56 252 THR A CA 1
ATOM 1961 C C . THR A 1 252 ? -16.822 11.678 15.577 1.00 97.56 252 THR A C 1
ATOM 1963 O O . THR A 1 252 ? -15.957 11.554 14.714 1.00 97.56 252 THR A O 1
ATOM 1966 N N . GLU A 1 253 ? -17.159 12.862 16.085 1.00 97.38 253 GLU A N 1
ATOM 1967 C CA . GLU A 1 253 ? -16.524 14.118 15.679 1.00 97.38 253 GLU A CA 1
ATOM 1968 C C . GLU A 1 253 ? -15.015 14.105 15.950 1.00 97.38 253 GLU A C 1
ATOM 1970 O O . GLU A 1 253 ? -14.224 14.463 15.074 1.00 97.38 253 GLU A O 1
ATOM 1975 N N . SER A 1 254 ? -14.604 13.642 17.136 1.00 97.31 254 SER A N 1
ATOM 1976 C CA . SER A 1 254 ? -13.189 13.531 17.501 1.00 97.31 254 SER A CA 1
ATOM 1977 C C . SER A 1 254 ? -12.431 12.567 16.588 1.00 97.31 254 SER A C 1
ATOM 1979 O O . SER A 1 254 ? -11.300 12.852 16.194 1.00 97.31 254 SER A O 1
ATOM 1981 N N . GLU A 1 255 ? -13.026 11.420 16.26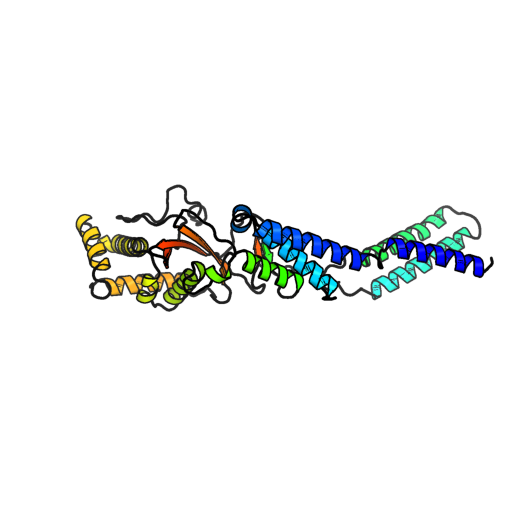3 1.00 96.81 255 GLU A N 1
ATOM 1982 C CA . GLU A 1 255 ? -12.413 10.430 15.379 1.00 96.81 255 GLU A CA 1
ATOM 1983 C C . GLU A 1 255 ? -12.308 10.954 13.946 1.00 96.81 255 GLU A C 1
ATOM 1985 O O . GLU A 1 255 ? -11.228 10.910 13.357 1.00 96.81 255 GLU A O 1
ATOM 1990 N N . VAL A 1 256 ? -13.397 11.497 13.394 1.00 96.69 256 VAL A N 1
ATOM 1991 C CA . VAL A 1 256 ? -13.415 12.079 12.044 1.00 96.69 256 VAL A CA 1
ATOM 1992 C C . VAL A 1 256 ? -12.358 13.166 11.912 1.00 96.69 256 VAL A C 1
ATOM 1994 O O . VAL A 1 256 ? -11.599 13.144 10.945 1.00 96.69 256 VAL A O 1
ATOM 1997 N N . ALA A 1 257 ? -12.252 14.068 12.892 1.00 96.81 257 ALA A N 1
ATOM 1998 C CA . ALA A 1 257 ? -11.234 15.112 12.887 1.00 96.81 257 ALA A CA 1
ATOM 1999 C C . ALA A 1 257 ? -9.813 14.526 12.827 1.00 96.81 257 ALA A C 1
ATOM 2001 O O . ALA A 1 257 ? -9.020 14.943 11.984 1.00 96.81 257 ALA A O 1
ATOM 2002 N N . GLY A 1 258 ? -9.513 13.516 13.653 1.00 94.75 258 GLY A N 1
ATOM 2003 C CA . GLY A 1 258 ? -8.200 12.865 13.668 1.00 94.75 258 GLY A CA 1
ATOM 2004 C C . GLY A 1 258 ? -7.861 12.152 12.355 1.00 94.75 258 GLY A C 1
ATOM 2005 O O . GLY A 1 258 ? -6.746 12.274 11.847 1.00 94.75 258 GLY A O 1
ATOM 2006 N N . PHE A 1 259 ? -8.822 11.445 11.755 1.00 94.94 259 PHE A N 1
ATOM 2007 C CA . PHE A 1 259 ? -8.603 10.782 10.467 1.00 94.94 259 PHE A CA 1
ATOM 2008 C C . PHE A 1 259 ? -8.509 11.767 9.304 1.00 94.94 259 PHE A C 1
ATOM 2010 O O . PHE A 1 259 ? -7.678 11.573 8.421 1.00 94.94 259 PHE A O 1
ATOM 2017 N N . GLN A 1 260 ? -9.301 12.838 9.288 1.00 94.81 260 GLN A N 1
ATOM 2018 C CA . GLN A 1 260 ? -9.180 13.880 8.270 1.00 94.81 260 GLN A CA 1
ATOM 2019 C C . GLN A 1 260 ? -7.835 14.598 8.373 1.00 94.81 260 GLN A C 1
ATOM 2021 O O . GLN A 1 260 ? -7.177 14.801 7.357 1.00 94.81 260 GLN A O 1
ATOM 2026 N N . GLU A 1 261 ? -7.374 14.923 9.578 1.00 94.25 261 GLU A N 1
ATOM 2027 C CA . GLU A 1 261 ? -6.037 15.484 9.774 1.00 94.25 261 GLU A CA 1
ATOM 2028 C C . GLU A 1 261 ? -4.953 14.542 9.226 1.00 94.25 261 GLU A C 1
ATOM 2030 O O . GLU A 1 261 ? -4.094 14.962 8.444 1.00 94.25 261 GLU A O 1
ATOM 2035 N N . ALA A 1 262 ? -5.044 13.250 9.552 1.00 89.44 262 ALA A N 1
ATOM 2036 C CA . ALA A 1 262 ? -4.072 12.256 9.119 1.00 89.44 262 ALA A CA 1
ATOM 2037 C C . ALA A 1 262 ? -4.134 11.941 7.615 1.00 89.44 262 ALA A C 1
ATOM 2039 O O . ALA A 1 262 ? -3.096 11.669 7.022 1.00 89.44 262 ALA A O 1
ATOM 2040 N N . TRP A 1 263 ? -5.311 11.939 6.980 1.00 90.44 263 TRP A N 1
ATOM 2041 C CA . TRP A 1 263 ? -5.509 11.326 5.656 1.00 90.44 263 TRP A CA 1
ATOM 2042 C C . TRP A 1 263 ? -6.032 12.259 4.563 1.00 90.44 263 TRP A C 1
ATOM 2044 O O . TRP A 1 263 ? -5.974 11.887 3.395 1.00 90.44 263 TRP A O 1
ATOM 2054 N N . ASN A 1 264 ? -6.478 13.481 4.865 1.00 86.06 264 ASN A N 1
ATOM 2055 C CA . ASN A 1 264 ? -7.025 14.399 3.848 1.00 86.06 264 ASN A CA 1
ATOM 2056 C C . ASN A 1 264 ? -5.986 14.835 2.792 1.00 86.06 264 ASN A C 1
ATOM 2058 O O . ASN A 1 264 ? -6.329 15.288 1.704 1.00 86.06 264 ASN A O 1
ATOM 2062 N N . HIS A 1 265 ? -4.693 14.677 3.083 1.00 86.44 265 HIS A N 1
ATOM 2063 C CA . HIS A 1 265 ? -3.620 14.940 2.122 1.00 86.44 265 HIS A CA 1
ATOM 2064 C C . HIS A 1 265 ? -3.337 13.756 1.176 1.00 86.44 265 HIS A C 1
ATOM 2066 O O . HIS A 1 265 ? -2.568 13.900 0.221 1.00 86.44 265 HIS A O 1
ATOM 2072 N N . LEU A 1 266 ? -3.925 12.582 1.429 1.00 87.94 266 LEU A N 1
ATOM 2073 C CA . LEU A 1 266 ? -3.732 11.399 0.602 1.00 87.94 266 LEU A CA 1
ATOM 2074 C C . LEU A 1 266 ? -4.521 11.534 -0.698 1.00 87.94 266 LEU A C 1
ATOM 2076 O O . LEU A 1 266 ? -5.739 11.689 -0.707 1.00 87.94 266 LEU A O 1
ATOM 2080 N N . ASN A 1 267 ? -3.828 11.398 -1.824 1.00 88.31 267 ASN A N 1
ATOM 2081 C CA . ASN A 1 267 ? -4.491 11.279 -3.113 1.00 88.31 267 ASN A CA 1
ATOM 2082 C C . ASN A 1 267 ? -4.802 9.801 -3.387 1.00 88.31 267 ASN A C 1
ATOM 2084 O O . ASN A 1 267 ? -3.927 9.060 -3.838 1.00 88.31 267 ASN A O 1
ATOM 2088 N N . LEU A 1 268 ? -6.047 9.392 -3.126 1.00 86.56 268 LEU A N 1
ATOM 2089 C CA . LEU A 1 268 ? -6.515 8.013 -3.310 1.00 86.56 268 LEU A CA 1
ATOM 2090 C C . LEU A 1 268 ? -6.324 7.496 -4.743 1.00 86.56 268 LEU A C 1
ATOM 2092 O O . LEU A 1 268 ? -5.982 6.332 -4.922 1.00 86.56 268 LEU A O 1
ATOM 2096 N N . GLU A 1 269 ? -6.460 8.355 -5.758 1.00 85.81 269 GLU A N 1
ATOM 2097 C CA . GLU A 1 269 ? -6.246 7.980 -7.167 1.00 85.81 269 GLU A CA 1
ATOM 2098 C C . GLU A 1 269 ? -4.776 7.661 -7.477 1.00 85.81 269 GLU A C 1
ATOM 2100 O O . GLU A 1 269 ? -4.459 7.049 -8.495 1.00 85.81 269 GLU A O 1
ATOM 2105 N N . ARG A 1 270 ? -3.861 8.096 -6.605 1.00 85.56 270 ARG A N 1
ATOM 2106 C CA . ARG A 1 270 ? -2.416 7.862 -6.705 1.00 85.56 270 ARG A CA 1
ATOM 2107 C C . ARG A 1 270 ? -1.905 6.865 -5.672 1.00 85.56 270 ARG A C 1
ATOM 2109 O O . ARG A 1 270 ? -0.689 6.727 -5.530 1.00 85.56 270 ARG A O 1
ATOM 2116 N N . LEU A 1 271 ? -2.795 6.181 -4.958 1.00 87.94 271 LEU A N 1
ATOM 2117 C CA . LEU A 1 271 ? -2.443 5.059 -4.100 1.00 87.94 271 LEU A CA 1
ATOM 2118 C C . LEU A 1 271 ? -2.621 3.751 -4.872 1.00 87.94 271 LEU A C 1
ATOM 2120 O O . LEU A 1 271 ? -3.656 3.500 -5.479 1.00 87.94 271 LEU A O 1
ATOM 2124 N N . GLY A 1 272 ? -1.601 2.902 -4.828 1.00 88.06 272 GLY A N 1
ATOM 2125 C CA . GLY A 1 272 ? -1.666 1.525 -5.301 1.00 88.06 272 GLY A CA 1
ATOM 2126 C C . GLY A 1 272 ? -1.608 0.557 -4.128 1.00 88.06 272 GLY A C 1
ATOM 2127 O O . GLY A 1 272 ? -0.969 0.829 -3.114 1.00 88.06 272 GLY A O 1
ATOM 2128 N N . GLY A 1 273 ? -2.265 -0.588 -4.261 1.00 87.94 273 GLY A N 1
ATOM 2129 C CA . GLY A 1 273 ? -2.137 -1.697 -3.325 1.00 87.94 273 GLY A CA 1
ATOM 2130 C C . GLY A 1 273 ? -1.007 -2.640 -3.724 1.00 87.94 273 GLY A C 1
ATOM 2131 O O . GLY A 1 273 ? -0.730 -2.861 -4.907 1.00 87.94 273 GLY A O 1
ATOM 2132 N N . ALA A 1 274 ? -0.363 -3.250 -2.734 1.00 84.62 274 ALA A N 1
ATOM 2133 C CA . ALA A 1 274 ? 0.593 -4.312 -2.992 1.00 84.62 274 ALA A CA 1
ATOM 2134 C C . ALA A 1 274 ? -0.071 -5.479 -3.743 1.00 84.62 274 ALA A C 1
ATOM 2136 O O . ALA A 1 274 ? -1.090 -6.018 -3.316 1.00 84.62 274 ALA A O 1
ATOM 2137 N N . SER A 1 275 ? 0.554 -5.902 -4.843 1.00 73.12 275 SER A N 1
ATOM 2138 C CA . SER A 1 275 ? 0.004 -6.903 -5.768 1.00 73.12 275 SER A CA 1
ATOM 2139 C C . SER A 1 275 ? -0.074 -8.319 -5.202 1.00 73.12 275 SER A C 1
ATOM 2141 O O . SER A 1 275 ? -0.775 -9.157 -5.756 1.00 73.12 275 SER A O 1
ATOM 2143 N N . ARG A 1 276 ? 0.654 -8.614 -4.119 1.00 74.69 276 ARG A N 1
ATOM 2144 C CA . ARG A 1 276 ? 0.661 -9.934 -3.486 1.00 74.69 276 ARG A CA 1
ATOM 2145 C C . ARG A 1 276 ? -0.041 -9.900 -2.147 1.00 74.69 276 ARG A C 1
ATOM 2147 O O . ARG A 1 276 ? 0.276 -9.087 -1.280 1.00 74.69 276 ARG A O 1
ATOM 2154 N N . ARG A 1 277 ? -0.904 -10.890 -1.951 1.00 79.88 277 ARG A N 1
ATOM 2155 C CA . ARG A 1 277 ? -1.502 -11.199 -0.661 1.00 79.88 277 ARG A CA 1
ATOM 2156 C C . ARG A 1 277 ? -0.417 -11.575 0.354 1.00 79.88 277 ARG A C 1
ATOM 2158 O O . ARG A 1 277 ? 0.345 -12.517 0.135 1.00 79.88 277 ARG A O 1
ATOM 2165 N N . ARG A 1 278 ? -0.368 -10.863 1.479 1.00 84.88 278 ARG A N 1
ATOM 2166 C CA . ARG A 1 278 ? 0.537 -11.154 2.599 1.00 84.88 278 ARG A CA 1
ATOM 2167 C C . ARG A 1 278 ? -0.269 -11.734 3.748 1.00 84.88 278 ARG A C 1
ATOM 2169 O O . ARG A 1 278 ? -0.882 -10.999 4.506 1.00 84.88 278 ARG A O 1
ATOM 2176 N N . ARG A 1 279 ? -0.319 -13.057 3.855 1.00 86.19 279 ARG A N 1
ATOM 2177 C CA . ARG A 1 279 ? -1.088 -13.718 4.914 1.00 86.19 279 ARG A CA 1
ATOM 2178 C C . ARG A 1 279 ? -0.310 -13.682 6.234 1.00 86.19 279 ARG A C 1
ATOM 2180 O O . ARG A 1 279 ? 0.808 -14.186 6.276 1.00 86.19 279 ARG A O 1
ATOM 2187 N N . VAL A 1 280 ? -0.914 -13.131 7.287 1.00 86.75 280 VAL A N 1
ATOM 2188 C CA . VAL A 1 280 ? -0.354 -13.099 8.655 1.00 86.75 280 VAL A CA 1
ATOM 2189 C C . VAL A 1 280 ? -0.828 -14.318 9.449 1.00 86.75 280 VAL A C 1
ATOM 2191 O O . VAL A 1 280 ? -0.040 -14.987 10.110 1.00 86.75 280 VAL A O 1
ATOM 2194 N N . ALA A 1 281 ? -2.111 -14.660 9.326 1.00 89.06 281 ALA A N 1
ATOM 2195 C CA . ALA A 1 281 ? -2.716 -15.842 9.937 1.00 89.06 281 ALA A CA 1
ATOM 2196 C C . ALA A 1 281 ? -3.815 -16.415 9.027 1.00 89.06 281 ALA A C 1
ATOM 2198 O O . ALA A 1 281 ? -4.061 -15.911 7.935 1.00 89.06 281 ALA A O 1
ATOM 2199 N N . ARG A 1 282 ? -4.481 -17.502 9.437 1.00 87.56 282 ARG A N 1
ATOM 2200 C CA . ARG A 1 282 ? -5.477 -18.200 8.598 1.00 87.56 282 ARG A CA 1
ATOM 2201 C C . ARG A 1 282 ? -6.579 -17.270 8.075 1.00 87.56 282 ARG A C 1
ATOM 2203 O O . ARG A 1 282 ? -7.002 -17.414 6.929 1.00 87.56 282 ARG A O 1
ATOM 2210 N N . ASP A 1 283 ? -7.038 -16.366 8.925 1.00 93.88 283 ASP A N 1
ATOM 2211 C CA . ASP A 1 283 ? -8.096 -15.394 8.685 1.00 93.88 283 ASP A CA 1
ATOM 2212 C C . ASP A 1 283 ? -7.576 -13.958 8.571 1.00 93.88 283 ASP A C 1
ATOM 2214 O O . ASP A 1 283 ? -8.394 -13.063 8.425 1.00 93.88 283 ASP A O 1
ATOM 2218 N N . TYR A 1 284 ? -6.259 -13.724 8.573 1.00 94.25 284 TYR A N 1
ATOM 2219 C CA . TYR A 1 284 ? -5.688 -12.375 8.531 1.00 94.25 284 TYR A CA 1
ATOM 2220 C C . TYR A 1 284 ? -4.736 -12.167 7.359 1.00 94.25 284 TYR A C 1
ATOM 2222 O O . TYR A 1 284 ? -3.797 -12.943 7.157 1.00 94.25 284 TYR A O 1
ATOM 2230 N N . ASP A 1 285 ? -4.933 -11.058 6.655 1.00 94.06 285 ASP A N 1
ATOM 2231 C CA . ASP A 1 285 ? -4.060 -10.576 5.596 1.00 94.06 285 ASP A CA 1
ATOM 2232 C C . ASP A 1 285 ? -3.571 -9.159 5.894 1.00 94.06 285 ASP A C 1
ATOM 2234 O O . ASP A 1 285 ? -4.321 -8.312 6.366 1.00 94.06 285 ASP A O 1
ATOM 2238 N N . LEU A 1 286 ? -2.320 -8.889 5.545 1.00 92.25 286 LEU A N 1
ATOM 2239 C CA . LEU A 1 286 ? -1.734 -7.564 5.559 1.00 92.25 286 LEU A CA 1
ATOM 2240 C C . LEU A 1 286 ? -1.894 -6.909 4.185 1.00 92.25 286 LEU A C 1
ATOM 2242 O O . LEU A 1 286 ? -1.383 -7.396 3.170 1.00 92.25 286 LEU A O 1
ATOM 2246 N N . VAL A 1 287 ? -2.584 -5.781 4.174 1.00 93.12 287 VAL A N 1
ATOM 2247 C CA . VAL A 1 287 ? -2.714 -4.872 3.044 1.00 93.12 287 VAL A CA 1
ATOM 2248 C C . VAL A 1 287 ? -1.711 -3.741 3.221 1.00 93.12 287 VAL A C 1
ATOM 2250 O O . VAL A 1 287 ? -1.615 -3.142 4.284 1.00 93.12 287 VAL A O 1
ATOM 2253 N N . VAL A 1 288 ? -0.962 -3.447 2.161 1.00 90.75 288 VAL A N 1
ATOM 2254 C CA . VAL A 1 288 ? -0.077 -2.281 2.111 1.00 90.75 288 VAL A CA 1
ATOM 2255 C C . VAL A 1 288 ? -0.529 -1.432 0.940 1.00 90.75 288 VAL A C 1
ATOM 2257 O O . VAL A 1 288 ? -0.525 -1.915 -0.196 1.00 90.75 288 VAL A O 1
ATOM 2260 N N . LEU A 1 289 ? -0.933 -0.201 1.228 1.00 91.62 289 LEU A N 1
ATOM 2261 C CA . LEU A 1 289 ? -1.220 0.822 0.235 1.00 91.62 289 LEU A CA 1
ATOM 2262 C C . LEU A 1 289 ? -0.033 1.766 0.175 1.00 91.62 289 LEU A C 1
ATOM 2264 O O . LEU A 1 289 ? 0.521 2.129 1.206 1.00 91.62 289 LEU A O 1
ATOM 2268 N N . ALA A 1 290 ? 0.370 2.163 -1.019 1.00 89.94 290 ALA A N 1
ATOM 2269 C CA . ALA A 1 290 ? 1.528 3.013 -1.188 1.00 89.94 290 ALA A CA 1
ATOM 2270 C C . ALA A 1 290 ? 1.339 4.013 -2.329 1.00 89.94 290 ALA A C 1
ATOM 2272 O O . ALA A 1 290 ? 0.670 3.697 -3.317 1.00 89.94 290 ALA A O 1
ATOM 2273 N N . PRO A 1 291 ? 1.941 5.208 -2.232 1.00 87.25 291 PRO A N 1
ATOM 2274 C CA . PRO A 1 291 ? 1.865 6.201 -3.293 1.00 87.25 291 PRO A CA 1
ATOM 2275 C C . PRO A 1 291 ? 2.599 5.686 -4.531 1.00 87.25 291 PRO A C 1
ATOM 2277 O O . PRO A 1 291 ? 3.799 5.446 -4.487 1.00 87.25 291 PRO A O 1
ATOM 2280 N N . VAL A 1 292 ? 1.889 5.524 -5.648 1.00 82.00 292 VAL A N 1
ATOM 2281 C CA . VAL A 1 292 ? 2.450 5.031 -6.920 1.00 82.00 292 VAL A CA 1
ATOM 2282 C C . VAL A 1 292 ? 2.944 6.146 -7.845 1.00 82.00 292 VAL A C 1
ATOM 2284 O O . VAL A 1 292 ? 3.470 5.874 -8.923 1.00 82.00 292 VAL A O 1
ATOM 2287 N N . GLY A 1 293 ? 2.821 7.405 -7.417 1.00 70.56 293 GLY A N 1
ATOM 2288 C CA . GLY A 1 293 ? 3.335 8.567 -8.140 1.00 70.56 293 GLY A CA 1
ATOM 2289 C C . GLY A 1 293 ? 2.833 8.654 -9.587 1.00 70.56 293 GLY A C 1
ATOM 2290 O O . GLY A 1 293 ? 1.751 8.179 -9.924 1.00 70.56 293 GLY A O 1
ATOM 2291 N N . ALA A 1 294 ? 3.626 9.281 -10.459 1.00 66.50 294 ALA A N 1
ATOM 2292 C CA . ALA A 1 294 ? 3.316 9.390 -11.888 1.00 66.50 294 ALA A CA 1
ATOM 2293 C C . ALA A 1 294 ? 3.644 8.114 -12.691 1.00 66.50 294 ALA A C 1
ATOM 2295 O O . ALA A 1 294 ? 3.248 8.012 -13.850 1.00 66.50 294 ALA A O 1
ATOM 2296 N N . SER A 1 295 ? 4.368 7.151 -12.105 1.00 65.12 295 SER A N 1
ATOM 2297 C CA . SER A 1 295 ? 4.691 5.884 -12.775 1.00 65.12 295 SER A CA 1
ATOM 2298 C C . SER A 1 295 ? 3.495 4.930 -12.818 1.00 65.12 295 SER A C 1
ATOM 2300 O O . SER A 1 295 ? 3.466 4.027 -13.645 1.00 65.12 295 SER A O 1
ATOM 2302 N N . GLY A 1 296 ? 2.493 5.120 -11.951 1.00 68.38 296 GLY A N 1
ATOM 2303 C CA . GLY A 1 296 ? 1.341 4.218 -11.848 1.00 68.38 296 GLY A CA 1
ATOM 2304 C C . GLY A 1 296 ? 1.667 2.881 -11.172 1.00 68.38 296 GLY A C 1
ATOM 2305 O O . GLY A 1 296 ? 0.792 2.033 -11.038 1.00 68.38 296 GLY A O 1
ATOM 2306 N N . GLY A 1 297 ? 2.910 2.695 -10.718 1.00 75.06 297 GLY A N 1
ATOM 2307 C CA . GLY A 1 297 ? 3.369 1.522 -9.983 1.00 75.06 297 GLY A CA 1
ATOM 2308 C C . GLY A 1 297 ? 4.892 1.459 -9.882 1.00 75.06 297 GLY A C 1
ATOM 2309 O O . GLY A 1 297 ? 5.613 2.177 -10.580 1.00 75.06 297 GLY A O 1
ATOM 2310 N N . TYR A 1 298 ? 5.392 0.588 -9.013 1.00 71.50 298 TYR A N 1
ATOM 2311 C CA . TYR A 1 298 ? 6.807 0.229 -8.920 1.00 71.50 298 TYR A CA 1
ATOM 2312 C C . TYR A 1 298 ? 6.953 -1.165 -8.306 1.00 71.50 298 TYR A C 1
ATOM 2314 O O . TYR A 1 298 ? 6.051 -1.677 -7.637 1.00 71.50 298 TYR A O 1
ATOM 2322 N N . TYR A 1 299 ? 8.097 -1.784 -8.558 1.00 72.44 299 TYR A N 1
ATOM 2323 C CA . TYR A 1 299 ? 8.518 -3.038 -7.961 1.00 72.44 299 TYR A CA 1
ATOM 2324 C C . TYR A 1 299 ? 9.526 -2.768 -6.864 1.00 72.44 299 TYR A C 1
ATOM 2326 O O . TYR A 1 299 ? 10.452 -1.998 -7.070 1.00 72.44 299 TYR A O 1
ATOM 2334 N N . VAL A 1 300 ? 9.373 -3.446 -5.733 1.00 67.44 300 VAL A N 1
ATOM 2335 C CA . VAL A 1 300 ? 10.375 -3.448 -4.667 1.00 67.44 300 VAL A CA 1
ATOM 2336 C C . VAL A 1 300 ? 11.013 -4.832 -4.652 1.00 67.44 300 VAL A C 1
ATOM 2338 O O . VAL A 1 300 ? 10.307 -5.836 -4.513 1.00 67.44 300 VAL A O 1
ATOM 2341 N N . ASP A 1 301 ? 12.323 -4.896 -4.878 1.00 62.84 301 ASP A N 1
ATOM 2342 C CA . ASP A 1 301 ? 13.068 -6.155 -5.026 1.00 62.84 301 ASP A CA 1
ATOM 2343 C C . ASP A 1 301 ? 13.591 -6.728 -3.697 1.00 62.84 301 ASP A C 1
ATOM 2345 O O . ASP A 1 301 ? 13.954 -7.904 -3.613 1.00 62.84 301 ASP A O 1
ATOM 2349 N N . SER A 1 302 ? 13.578 -5.912 -2.648 1.00 65.25 302 SER A N 1
ATOM 2350 C CA . SER A 1 302 ? 14.107 -6.201 -1.321 1.00 65.25 302 SER A CA 1
ATOM 2351 C C . SER A 1 302 ? 13.229 -5.560 -0.239 1.00 65.25 302 SER A C 1
ATOM 2353 O O . SER A 1 302 ? 12.315 -4.790 -0.525 1.00 65.25 302 SER A O 1
ATOM 2355 N N . ALA A 1 303 ? 13.419 -5.933 1.029 1.00 69.25 303 ALA A N 1
ATOM 2356 C CA . ALA A 1 303 ? 12.654 -5.329 2.120 1.00 69.25 303 ALA A CA 1
ATOM 2357 C C . ALA A 1 303 ? 13.015 -3.841 2.222 1.00 69.25 303 ALA A C 1
ATOM 2359 O O . ALA A 1 303 ? 14.171 -3.496 2.456 1.00 69.25 303 ALA A O 1
ATOM 2360 N N . THR A 1 304 ? 12.051 -2.952 1.996 1.00 69.06 304 THR A N 1
ATOM 2361 C CA . THR A 1 304 ? 12.299 -1.509 1.994 1.00 69.06 304 THR A CA 1
ATOM 2362 C C . THR A 1 304 ? 11.104 -0.754 2.534 1.00 69.06 304 THR A C 1
ATOM 2364 O O . THR A 1 304 ? 9.957 -1.077 2.222 1.00 69.06 304 THR A O 1
ATOM 2367 N N . ILE A 1 305 ? 11.397 0.248 3.358 1.00 72.81 305 ILE A N 1
ATOM 2368 C CA . ILE A 1 305 ? 10.410 1.186 3.875 1.00 72.81 305 ILE A CA 1
ATOM 2369 C C . ILE A 1 305 ? 10.006 2.099 2.724 1.00 72.81 305 ILE A C 1
ATOM 2371 O O . ILE A 1 305 ? 10.842 2.751 2.102 1.00 72.81 305 ILE A O 1
ATOM 2375 N N . VAL A 1 306 ? 8.712 2.124 2.437 1.00 77.62 306 VAL A N 1
ATOM 2376 C CA . VAL A 1 306 ? 8.142 3.010 1.432 1.00 77.62 306 VAL A CA 1
ATOM 2377 C C . VAL A 1 306 ? 7.555 4.227 2.149 1.00 77.62 306 VAL A C 1
ATOM 2379 O O . VAL A 1 306 ? 6.607 4.061 2.921 1.00 77.62 306 VAL A O 1
ATOM 2382 N N . PRO A 1 307 ? 8.069 5.445 1.901 1.00 77.75 307 PRO A N 1
ATOM 2383 C CA . PRO A 1 307 ? 7.521 6.656 2.501 1.00 77.75 307 PRO A CA 1
ATOM 2384 C C . PRO A 1 307 ? 6.040 6.847 2.158 1.00 77.75 307 PRO A C 1
ATOM 2386 O O . PRO A 1 307 ? 5.632 6.686 1.006 1.00 77.75 307 PRO A O 1
ATOM 2389 N N . GLY A 1 308 ? 5.231 7.193 3.162 1.00 80.62 308 GLY A N 1
ATOM 2390 C CA . GLY A 1 308 ? 3.790 7.404 2.994 1.00 80.62 308 GLY A CA 1
ATOM 2391 C C . GLY A 1 308 ? 2.992 6.132 2.687 1.00 80.62 308 GLY A C 1
ATOM 2392 O O . GLY A 1 308 ? 1.831 6.230 2.292 1.00 80.62 308 GLY A O 1
ATOM 2393 N N . ALA A 1 309 ? 3.590 4.946 2.835 1.00 87.12 309 ALA A N 1
ATOM 2394 C CA . ALA A 1 309 ? 2.837 3.705 2.771 1.00 87.12 309 ALA A CA 1
ATOM 2395 C C . ALA A 1 309 ? 1.981 3.523 4.027 1.00 87.12 309 ALA A C 1
ATOM 2397 O O . ALA A 1 309 ? 2.415 3.771 5.150 1.00 87.12 309 ALA A O 1
ATOM 2398 N N . LEU A 1 310 ? 0.761 3.048 3.818 1.00 90.69 310 LEU A N 1
ATOM 2399 C CA . LEU A 1 310 ? -0.206 2.742 4.855 1.00 90.69 310 LEU A CA 1
ATOM 2400 C C . LEU A 1 310 ? -0.364 1.236 4.949 1.00 90.69 310 LEU A C 1
ATOM 2402 O O . LEU A 1 310 ? -0.489 0.544 3.935 1.00 90.69 310 LEU A O 1
ATOM 2406 N N . THR A 1 311 ? -0.386 0.735 6.176 1.00 91.38 311 THR A N 1
ATOM 2407 C CA . THR A 1 311 ? -0.506 -0.692 6.445 1.00 91.38 311 THR A CA 1
ATOM 2408 C C . THR A 1 311 ? -1.817 -0.964 7.161 1.00 91.38 311 THR A C 1
ATOM 2410 O O . THR A 1 311 ? -2.124 -0.348 8.177 1.00 91.38 311 THR A O 1
ATOM 2413 N N . PHE A 1 312 ? -2.584 -1.906 6.626 1.00 94.88 312 PHE A N 1
ATOM 2414 C CA . PHE A 1 312 ? -3.874 -2.314 7.156 1.00 94.88 312 PHE A CA 1
ATOM 2415 C C . PHE A 1 312 ? -3.871 -3.817 7.387 1.00 94.88 312 PHE A C 1
ATOM 2417 O O . PHE A 1 312 ? -3.546 -4.602 6.495 1.00 94.88 312 PHE A O 1
ATOM 2424 N N . LEU A 1 313 ? -4.261 -4.231 8.581 1.00 95.31 313 LEU A N 1
ATOM 2425 C CA . LEU A 1 313 ? -4.544 -5.619 8.880 1.00 95.31 313 LEU A CA 1
ATOM 2426 C C . LEU A 1 313 ? -6.016 -5.892 8.583 1.00 95.31 313 LEU A C 1
ATOM 2428 O O . LEU A 1 313 ? -6.906 -5.301 9.193 1.00 95.31 313 LEU A O 1
ATOM 2432 N N . MET A 1 314 ? -6.265 -6.820 7.671 1.00 97.12 314 MET A N 1
ATOM 2433 C CA . MET A 1 314 ? -7.593 -7.230 7.235 1.00 97.12 314 MET A CA 1
ATOM 2434 C C . MET A 1 314 ? -7.910 -8.610 7.800 1.00 97.12 314 MET A C 1
ATOM 2436 O O . MET A 1 314 ? -7.085 -9.519 7.716 1.00 97.12 314 MET A O 1
ATOM 2440 N N . ARG A 1 315 ? -9.116 -8.798 8.33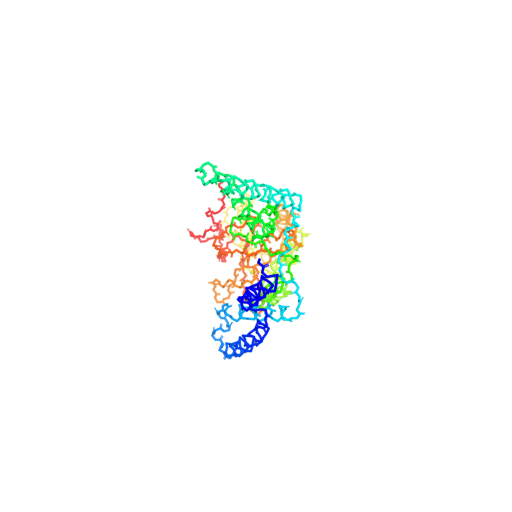3 1.00 96.81 315 ARG A N 1
ATOM 2441 C CA . ARG A 1 315 ? -9.618 -10.082 8.824 1.00 96.81 315 ARG A CA 1
ATOM 2442 C C . ARG A 1 315 ? -10.750 -10.595 7.949 1.00 96.81 315 ARG A C 1
ATOM 2444 O O . ARG A 1 315 ? -11.662 -9.853 7.597 1.00 96.81 315 ARG A O 1
ATOM 2451 N N . ARG A 1 316 ? -10.731 -11.886 7.632 1.00 95.81 316 ARG A N 1
ATOM 2452 C CA . ARG A 1 316 ? -11.827 -12.580 6.963 1.00 95.81 316 ARG A CA 1
ATOM 2453 C C . ARG A 1 316 ? -12.757 -13.187 8.002 1.00 95.81 316 ARG A C 1
ATOM 2455 O O . ARG A 1 316 ? -12.434 -14.207 8.608 1.00 95.81 316 ARG A O 1
ATOM 2462 N N . HIS A 1 317 ? -13.942 -12.612 8.158 1.00 95.69 317 HIS A N 1
ATOM 2463 C CA . HIS A 1 317 ? -14.970 -13.109 9.067 1.00 95.69 317 HIS A CA 1
ATOM 2464 C C . HIS A 1 317 ? -16.274 -13.336 8.300 1.00 95.69 317 HIS A C 1
ATOM 2466 O O . HIS A 1 317 ? -16.679 -12.490 7.516 1.00 95.69 317 HIS A O 1
ATOM 2472 N N . GLN A 1 318 ? -16.914 -14.500 8.467 1.00 93.69 318 GLN A N 1
ATOM 2473 C CA . GLN A 1 318 ? -18.186 -14.842 7.798 1.00 93.69 318 GLN A CA 1
ATOM 2474 C C . GLN A 1 318 ? -18.195 -14.609 6.271 1.00 93.69 318 GLN A C 1
ATOM 2476 O O . GLN A 1 318 ? -19.198 -14.224 5.682 1.00 93.69 318 GLN A O 1
ATOM 2481 N N . GLY A 1 319 ? -17.058 -14.839 5.610 1.00 91.88 319 GLY A N 1
ATOM 2482 C CA . GLY A 1 319 ? -16.930 -14.690 4.158 1.00 91.88 319 GLY A CA 1
ATOM 2483 C C . GLY A 1 319 ? -16.646 -13.268 3.666 1.00 91.88 319 GLY A C 1
ATOM 2484 O O . GLY A 1 319 ? -16.268 -13.138 2.506 1.00 91.88 319 GLY A O 1
ATOM 2485 N N . ARG A 1 320 ? -16.716 -12.248 4.530 1.00 95.75 320 ARG A N 1
ATOM 2486 C CA . ARG A 1 320 ? -16.378 -10.851 4.216 1.00 95.75 320 ARG A CA 1
ATOM 2487 C C . ARG A 1 320 ? -15.020 -10.447 4.786 1.00 95.75 320 ARG A C 1
ATOM 2489 O O . ARG A 1 320 ? -14.561 -11.021 5.776 1.00 95.75 320 ARG A O 1
ATOM 2496 N N . TRP A 1 321 ? -14.391 -9.462 4.156 1.00 97.19 321 TRP A N 1
ATOM 2497 C CA . TRP A 1 321 ? -13.212 -8.789 4.693 1.00 97.19 321 TRP A CA 1
ATOM 2498 C C . TRP A 1 321 ? -13.627 -7.620 5.586 1.00 97.19 321 TRP A C 1
ATOM 2500 O O . TRP A 1 321 ? -14.589 -6.914 5.288 1.00 97.19 321 TRP A O 1
ATOM 2510 N N . LEU A 1 322 ? -12.910 -7.459 6.693 1.00 98.00 322 LEU A N 1
ATOM 2511 C CA . LEU A 1 322 ? -13.086 -6.407 7.686 1.00 98.00 322 LEU A CA 1
ATOM 2512 C C . LEU A 1 322 ? -11.724 -5.825 8.050 1.00 98.00 322 LEU A C 1
ATOM 2514 O O . LEU A 1 322 ? -10.735 -6.556 8.108 1.00 98.00 322 LEU A O 1
ATOM 2518 N N . LEU A 1 323 ? -11.670 -4.529 8.321 1.00 97.56 323 LEU A N 1
ATOM 2519 C CA . LEU A 1 323 ? -10.479 -3.877 8.843 1.00 97.56 323 LEU A CA 1
ATOM 2520 C C . LEU A 1 323 ? -10.300 -4.214 10.328 1.00 97.56 323 LEU A C 1
ATOM 2522 O O . LEU A 1 323 ? -11.101 -3.802 11.161 1.00 97.56 323 LEU A O 1
ATOM 2526 N N . ALA A 1 324 ? -9.232 -4.931 10.663 1.00 96.88 324 ALA A N 1
ATOM 2527 C CA . ALA A 1 324 ? -8.892 -5.285 12.038 1.00 96.88 324 ALA A CA 1
ATOM 2528 C C . ALA A 1 324 ? -7.920 -4.293 12.693 1.00 96.88 324 ALA A C 1
ATOM 2530 O O . ALA A 1 324 ? -7.989 -4.085 13.899 1.00 96.88 324 ALA A O 1
ATOM 2531 N N . SER A 1 325 ? -7.013 -3.680 11.929 1.00 95.06 325 SER A N 1
ATOM 2532 C CA . SER A 1 325 ? -6.094 -2.644 12.425 1.00 95.06 325 SER A CA 1
ATOM 2533 C C . SER A 1 325 ? -5.605 -1.761 11.280 1.00 95.06 325 SER A C 1
ATOM 2535 O O . SER A 1 325 ? -5.407 -2.252 10.173 1.00 95.06 325 SER A O 1
ATOM 2537 N N . HIS A 1 326 ? -5.386 -0.472 11.542 1.00 91.25 326 HIS A N 1
ATOM 2538 C CA . HIS A 1 326 ? -4.768 0.478 10.601 1.00 91.25 326 HIS A CA 1
ATOM 2539 C C . HIS A 1 326 ? -3.414 1.018 11.100 1.00 91.25 326 HIS A C 1
ATOM 2541 O O . HIS A 1 326 ? -2.869 1.938 10.500 1.00 91.25 326 HIS A O 1
ATOM 2547 N N . LEU A 1 327 ? -2.903 0.487 12.220 1.00 81.94 327 LEU A N 1
ATOM 2548 C CA . LEU A 1 327 ? -1.667 0.951 12.874 1.00 81.94 327 LEU A CA 1
ATOM 2549 C C . LEU A 1 327 ? -0.631 -0.162 13.069 1.00 81.94 327 LEU A C 1
ATOM 2551 O O . LEU A 1 327 ? 0.554 0.114 13.230 1.00 81.94 327 LEU A O 1
ATOM 2555 N N . ALA A 1 328 ? -1.072 -1.419 13.085 1.00 81.88 328 ALA A N 1
ATOM 2556 C CA . ALA A 1 328 ? -0.254 -2.543 13.520 1.00 81.88 328 ALA A CA 1
ATOM 2557 C C . ALA A 1 328 ? -0.508 -3.792 12.677 1.00 81.88 328 ALA A C 1
ATOM 2559 O O . ALA A 1 328 ? -1.530 -3.914 11.993 1.00 81.88 328 ALA A O 1
ATOM 2560 N N . MET A 1 329 ? 0.418 -4.747 12.762 1.00 85.25 329 MET A N 1
ATOM 2561 C CA . MET A 1 329 ? 0.298 -6.044 12.089 1.00 85.25 329 MET A CA 1
ATOM 2562 C C . MET A 1 329 ? -0.443 -7.091 12.930 1.00 85.25 329 MET A C 1
ATOM 2564 O O . MET A 1 329 ? -0.673 -8.209 12.465 1.00 85.25 329 MET A O 1
ATOM 2568 N N . ALA A 1 330 ? -0.847 -6.726 14.147 1.00 88.12 330 ALA A N 1
ATOM 2569 C CA . ALA A 1 330 ? -1.673 -7.526 15.038 1.00 88.12 330 ALA A CA 1
ATOM 2570 C C . ALA A 1 330 ? -3.046 -6.863 15.268 1.00 88.12 330 ALA A C 1
ATOM 2572 O O . ALA A 1 330 ? -3.155 -5.633 15.226 1.00 88.12 330 ALA A O 1
ATOM 2573 N N . PRO A 1 331 ? -4.112 -7.655 15.495 1.00 91.12 331 PRO A N 1
ATOM 2574 C CA . PRO A 1 331 ? -5.395 -7.099 15.899 1.00 91.12 331 PRO A CA 1
ATOM 2575 C C . PRO A 1 331 ? -5.265 -6.466 17.295 1.00 91.12 331 PRO A C 1
ATOM 2577 O O . PRO A 1 331 ? -4.578 -7.032 18.154 1.00 91.12 331 PRO A O 1
ATOM 2580 N N . PRO A 1 332 ? -5.920 -5.321 17.548 1.00 93.06 332 PRO A N 1
ATOM 2581 C CA . PRO A 1 332 ? -5.867 -4.681 18.851 1.00 93.06 332 PRO A CA 1
ATOM 2582 C C . PRO A 1 332 ? -6.589 -5.538 19.898 1.00 93.06 332 PRO A C 1
ATOM 2584 O O . PRO A 1 332 ? -7.552 -6.248 19.593 1.00 93.06 332 PRO A O 1
ATOM 2587 N N . THR A 1 333 ? -6.119 -5.466 21.141 1.00 93.75 333 THR A N 1
ATOM 2588 C CA . THR A 1 333 ? -6.715 -6.172 22.282 1.00 93.75 333 THR A CA 1
ATOM 2589 C C . THR A 1 333 ? -7.495 -5.180 23.149 1.00 93.75 333 THR A C 1
ATOM 2591 O O . THR A 1 333 ? -6.887 -4.219 23.633 1.00 93.75 333 THR A O 1
ATOM 2594 N N . PRO A 1 334 ? -8.808 -5.400 23.362 1.00 94.44 334 PRO A N 1
ATOM 2595 C CA . PRO A 1 334 ? -9.619 -4.557 24.237 1.00 94.44 334 PRO A CA 1
ATOM 2596 C C . PRO A 1 334 ? -9.080 -4.489 25.673 1.00 94.44 334 PRO A C 1
ATOM 2598 O O . PRO A 1 334 ? -8.530 -5.466 26.184 1.00 94.44 334 PRO A O 1
ATOM 2601 N N . GLY A 1 335 ? -9.258 -3.341 26.325 1.00 91.88 335 GLY A N 1
ATOM 2602 C CA . GLY A 1 335 ? -8.835 -3.073 27.701 1.00 91.88 335 GLY A CA 1
ATOM 2603 C C . GLY A 1 335 ? -8.820 -1.576 28.034 1.00 91.88 335 GLY A C 1
ATOM 2604 O O . GLY A 1 335 ? -9.139 -0.742 27.190 1.00 91.88 335 GLY A O 1
ATOM 2605 N N . PHE A 1 336 ? -8.418 -1.225 29.260 1.00 88.94 336 PHE A N 1
ATOM 2606 C CA . PHE A 1 336 ? -8.220 0.164 29.698 1.00 88.94 336 PHE A CA 1
ATOM 2607 C C . PHE A 1 336 ? -6.803 0.371 30.266 1.00 88.94 336 PHE A C 1
ATOM 2609 O O . PHE A 1 336 ? -6.551 0.003 31.416 1.00 88.94 336 PHE A O 1
ATOM 2616 N N . PRO A 1 337 ? -5.872 0.963 29.492 1.00 87.94 337 PRO A N 1
ATOM 2617 C CA . PRO A 1 337 ? -6.010 1.315 28.076 1.00 87.94 337 PRO A CA 1
ATOM 2618 C C . PRO A 1 337 ? -6.005 0.071 27.164 1.00 87.94 337 PRO A C 1
ATOM 2620 O O . PRO A 1 337 ? -5.464 -0.970 27.547 1.00 87.94 337 PRO A O 1
ATOM 2623 N N . PRO A 1 338 ? -6.576 0.162 25.952 1.00 91.19 338 PRO A N 1
ATOM 2624 C CA . PRO A 1 338 ? -6.502 -0.919 24.975 1.00 91.19 338 PRO A CA 1
ATOM 2625 C C . PRO A 1 338 ? -5.081 -1.037 24.412 1.00 91.19 338 PRO A C 1
ATOM 2627 O O . PRO A 1 338 ? -4.340 -0.053 24.332 1.00 91.19 338 PRO A O 1
ATOM 2630 N N . ALA A 1 339 ? -4.705 -2.243 23.987 1.00 89.19 339 ALA A N 1
ATOM 2631 C CA . ALA A 1 339 ? -3.397 -2.509 23.395 1.00 89.19 339 ALA A CA 1
ATOM 2632 C C . ALA A 1 339 ? -3.495 -2.548 21.864 1.00 89.19 339 ALA A C 1
ATOM 2634 O O . ALA A 1 339 ? -4.143 -3.428 21.298 1.00 89.19 339 ALA A O 1
ATOM 2635 N N . TRP A 1 340 ? -2.834 -1.602 21.193 1.00 81.44 340 TRP A N 1
ATOM 2636 C CA . TRP A 1 340 ? -2.844 -1.472 19.728 1.00 81.44 340 TRP A CA 1
ATOM 2637 C C . TRP A 1 340 ? -1.733 -2.257 19.025 1.00 81.44 340 TRP A C 1
ATOM 2639 O O . TRP A 1 340 ? -1.808 -2.459 17.816 1.00 81.44 340 TRP A O 1
ATOM 2649 N N . TRP A 1 341 ? -0.731 -2.714 19.772 1.00 77.62 341 TRP A N 1
ATOM 2650 C CA . TRP A 1 341 ? 0.443 -3.422 19.271 1.00 77.62 341 TRP A CA 1
ATOM 2651 C C . TRP A 1 341 ? 0.893 -4.504 20.259 1.00 77.62 341 TRP A C 1
ATOM 2653 O O . TRP A 1 341 ? 0.568 -4.464 21.448 1.00 77.62 341 TRP A O 1
ATOM 2663 N N . VAL A 1 342 ? 1.662 -5.476 19.767 1.00 68.81 342 VAL A N 1
ATOM 2664 C CA . VAL A 1 342 ? 2.388 -6.443 20.606 1.00 68.81 342 VAL A CA 1
ATOM 2665 C C . VAL A 1 342 ? 3.778 -5.869 20.904 1.00 68.81 342 VAL A C 1
ATOM 2667 O O . VAL A 1 342 ? 4.297 -5.094 20.109 1.00 68.81 342 VAL A O 1
ATOM 2670 N N . LEU A 1 343 ? 4.386 -6.245 22.034 1.00 52.53 343 LEU A N 1
ATOM 2671 C CA . LEU A 1 343 ? 5.692 -5.759 22.528 1.00 52.53 343 LEU A CA 1
ATOM 2672 C C . LEU A 1 343 ? 6.906 -5.969 21.588 1.00 52.53 343 LEU A C 1
ATOM 2674 O O . LEU A 1 343 ? 8.004 -5.590 21.963 1.00 52.53 343 LEU A O 1
ATOM 2678 N N . ASP A 1 344 ? 6.709 -6.494 20.377 1.00 57.81 344 ASP A N 1
ATOM 2679 C CA . ASP A 1 344 ? 7.738 -6.715 19.352 1.00 57.81 344 ASP A CA 1
ATOM 2680 C C . ASP A 1 344 ? 7.218 -6.365 17.931 1.00 57.81 344 ASP A C 1
ATOM 2682 O O . ASP A 1 344 ? 7.641 -6.973 16.944 1.00 57.81 344 ASP A O 1
ATOM 2686 N N . ASP A 1 345 ? 6.230 -5.463 17.794 1.00 56.81 345 ASP A N 1
ATOM 2687 C CA . ASP A 1 345 ? 5.735 -5.049 16.468 1.00 56.81 345 ASP A CA 1
ATOM 2688 C C . ASP A 1 345 ? 6.735 -4.078 15.806 1.00 56.81 345 ASP A C 1
ATOM 2690 O O . ASP A 1 345 ? 6.936 -2.974 16.318 1.00 56.81 345 ASP A O 1
ATOM 2694 N N . PRO A 1 346 ? 7.344 -4.432 14.657 1.00 58.62 346 PRO A N 1
ATOM 2695 C CA . PRO A 1 346 ? 8.308 -3.567 13.980 1.00 58.62 346 PRO A CA 1
ATOM 2696 C C . PRO A 1 346 ? 7.689 -2.267 13.442 1.00 58.62 346 PRO A C 1
ATOM 2698 O O . PRO A 1 346 ? 8.430 -1.401 12.983 1.00 58.62 346 PRO A O 1
ATOM 2701 N N . SER A 1 347 ? 6.358 -2.098 13.473 1.00 54.31 347 SER A N 1
ATOM 2702 C CA . SER A 1 347 ? 5.736 -0.799 13.193 1.00 54.31 347 SER A CA 1
ATOM 2703 C C . SER A 1 347 ? 6.008 0.247 14.281 1.00 54.31 347 SER A C 1
ATOM 2705 O O . SER A 1 347 ? 6.003 1.435 13.969 1.00 54.31 347 SER A O 1
ATOM 2707 N N . ILE A 1 348 ? 6.285 -0.169 15.524 1.00 56.12 348 ILE A N 1
ATOM 2708 C CA . ILE A 1 348 ? 6.630 0.730 16.639 1.00 56.12 348 ILE A CA 1
ATOM 2709 C C . ILE A 1 348 ? 8.032 1.302 16.439 1.00 56.12 348 ILE A C 1
ATOM 2711 O O . ILE A 1 348 ? 8.218 2.506 16.560 1.00 56.12 348 ILE A O 1
ATOM 2715 N N . ASP A 1 349 ? 8.992 0.452 16.059 1.00 54.06 349 ASP A N 1
ATOM 2716 C CA . ASP A 1 349 ? 10.384 0.850 15.801 1.00 54.06 349 ASP A CA 1
ATOM 2717 C C . ASP A 1 349 ? 10.513 1.866 14.647 1.00 54.06 349 ASP A C 1
ATOM 2719 O O . ASP A 1 349 ? 11.559 2.492 14.479 1.00 54.06 349 ASP A O 1
ATOM 2723 N N . ALA A 1 350 ? 9.466 2.005 13.823 1.00 52.75 350 ALA A N 1
ATOM 2724 C CA . ALA A 1 350 ? 9.411 2.905 12.674 1.00 52.75 350 ALA A CA 1
ATOM 2725 C C . ALA A 1 350 ? 8.750 4.267 12.969 1.00 52.75 350 ALA A C 1
ATOM 2727 O O . ALA A 1 350 ? 8.784 5.143 12.102 1.00 52.75 350 ALA A O 1
ATOM 2728 N N . LEU A 1 351 ? 8.137 4.453 14.142 1.00 47.59 351 LEU A N 1
ATOM 2729 C CA . LEU A 1 351 ? 7.647 5.760 14.581 1.00 47.59 351 LEU A CA 1
ATOM 2730 C C . LEU A 1 351 ? 8.840 6.533 15.162 1.00 47.59 351 LEU A C 1
ATOM 2732 O O . LEU A 1 351 ? 9.434 6.098 16.143 1.00 47.59 351 LEU A O 1
ATOM 2736 N N . GLU A 1 352 ? 9.234 7.640 14.526 1.00 42.72 352 GLU A N 1
ATOM 2737 C CA . GLU A 1 352 ? 10.216 8.562 15.116 1.00 42.72 352 GLU A CA 1
ATOM 2738 C C . GLU A 1 352 ? 9.645 9.153 16.421 1.00 42.72 352 GLU A C 1
ATOM 2740 O O . GLU A 1 352 ? 8.453 9.470 16.468 1.00 42.72 352 GLU A O 1
ATOM 2745 N N . ASP A 1 353 ? 10.490 9.257 17.457 1.00 39.62 353 ASP A N 1
ATOM 2746 C CA . ASP A 1 353 ? 10.148 9.768 18.801 1.00 39.62 353 ASP A CA 1
ATOM 2747 C C . ASP A 1 353 ? 9.460 11.148 18.807 1.00 39.62 353 ASP A C 1
ATOM 2749 O O . ASP A 1 353 ? 9.925 12.064 18.080 1.00 39.62 353 ASP A O 1
#

Secondary structure (DSSP, 8-state):
--HHHHHHHHHHHHHHHHHHTTTTTHHHHHHHHHHHHHHHHHHHHT-HHHHHH-THHHHHHHHHHHHHHHHHT---S--BPPP-HHHHHHHHHHHHHHHHHHHHHHHHS--GGGHHHHHHHHHHHHHHHHHHS--B-PPPS-----TTEEE--TT-HHHHHHHHHHHHHTTHHHHHSTTSHHHHHHHHHHHHHHT-HHHHHTTB-HHHHHHHHHHHHHHHHHHH---HHHHHHHHHHHHHTTTTSTTHHHHHHHHHHHHHHHHTT--GGGEEE-SS-EEEETTEEEEEEEE-GGGT-EEE-S--PPTT-EEEEEEEETTEEEEEESS-SS--B-SSS-B-S-TT-TTTTTS--

Sequence (353 aa):
MNPEAIANATTTVIASLGTLIGIVSRPKRRRNHIRENLSLAEELEKNALLRDHTPTIAWINTKIALDVAKLSGQSLETPKKPIPWGSVILSSIAVVGFGYWSYWLNSEEFVWYSTFPGVVAFLMAMSVYGSFLNREILPEENSQLPDSAVPVHPGQASEQISSALSLAAAGADEMYEEGGQLGVAFQFIARMAAGEFNDAVDLTDENWLLCRIQSWVWNIRVRIGEESDSLEGLADAMLQNKGDHILWEEFTESEVAGFQEAWNHLNLERLGGASRRRRVARDYDLVVLAPVGASGGYYVDSATIVPGALTFLMRRHQGRWLLASHLAMAPPTPGFPPAWWVLDDPSIDALED

Foldseek 3Di:
DDPVVVVVVVVVVVVVVVVVVVPPCVLVVLVVLLVVLVVVLVVQVVDPVCLQPPCVNLVSVLVSVVSVCVNVVPPLDAPFDPQPVVLLVVLVVLLVVLVVQLVVCPPVDDDPCSVVSVVSSVVSVVVSVVSVPPRHDPPPPPDPWPPQKAFQAPVGPSSVSSVVSSLVSQVVVQQCPCQHVVNLVLVLLVCLLVLVVVVSCVQADLLQQLLLLLQVLLVCCVVVDPDFVVSNVLSVVCSVQAPNDPCNVVSSVVSSVVSNVVRVPDDSVQKDWDSHWAAPDPFKTKIKIAGSPPSSHIDRPDDDDGPPIWIFIWGQDPNGIHTQARQFNDRWADDNNTRRYDPPTVSVVVDDD